Protein AF-A0A4Q3VFR0-F1 (afdb_monomer)

Radius of gyration: 23.17 Å; Cα contacts (8 Å, |Δi|>4): 545; chains: 1; bounding box: 60×42×65 Å

Nearest PDB structures (foldseek):
  6ske-assembly2_C  TM=8.180E-01  e=7.066E-06  Gallus gallus
  7bam-assembly1_B  TM=7.612E-01  e=5.143E-05  Homo sapiens
  8r50-assembly1_A  TM=7.673E-01  e=1.970E-04  Mus musculus
  8fjp-assembly1_A  TM=7.117E-01  e=2.347E-04  Aedes aegypti
  8h8b-assembly1_A  TM=7.267E-01  e=7.544E-04  Vibrio parahaemolyticus RIMD 2210633

Sequence (335 aa):
MPVTNFRTLNGRMRGQTTASIRTDYLTDALGSVTATATVTASATIENTYRHKPYGGQLSKTGTGTDPRFLWTGDTGSRTTGPSNAEQYNRARHYGNRSATWTSLDPLWPKESPYGYVRGNPGTGTDPSGLERCPDFVYQIQSDLIGQLFQYSNTKRDSKIIDDCIQKAARKGNVKCSPYTFSTGRCLVDHFPLVECIYDPRGVCDNNYGRTPAAPRSLVAAMSRIYTVQLCMETRDSQGRLFMCPSSNTNYFPQLHRRTSQTIWVTLLHEALHACAFHHGEDLAHPGHEPTADRTCNEIASCCIHRHISGKPLSGCSKHLPPFSTLRPVSRGRER

Foldseek 3Di:
DWDKAFDADLLFTQFIATPNWTKGFDADPLNFGQWIFTDDPVGHTAKGWDADLLGHTPDMDHDDDDDQAGGSRRNVWGADPDAQQGIDQAVFGGHSVVSWTPAFALCPPVDDRIHAQVPGSVPDHRSNSHDDDPVLVVVLLVVVLVLLVVQLQDQVSLVQLQVFLVQLCVVLQFDWDRRGNLLSVLCNVQSSQEDEHEDSVLPPDDPDDDDPDDDDDDPPQPPDDDDAPFDWDADDVVRHTYGYGHPPPPCPVVVVVDDSLVVQLVSQLRSSVNSVGWQGARNVDGPDRDRPLNGSSSSSSQSSCCRRVVDGDPSNPVRGDDPPPDDPPPPDDDD

Solvent-accessible surface area (backbone atoms only — not comparable to full-atom values): 19484 Å² total; per-residue (Å²): 132,79,66,71,49,76,41,65,58,86,84,25,52,40,31,40,32,44,80,87,45,42,35,38,50,40,59,51,98,77,24,23,41,35,30,36,27,38,71,55,101,76,56,46,75,39,31,38,43,41,66,39,66,58,52,38,79,68,47,74,45,70,84,56,84,82,65,60,44,33,60,40,13,22,59,65,18,26,59,66,77,50,85,58,34,36,29,38,14,84,74,34,36,32,7,39,84,76,52,25,42,68,54,77,37,83,60,45,86,83,46,63,44,36,61,44,58,88,78,39,47,84,84,43,71,51,50,51,47,55,83,59,70,59,69,67,58,55,50,52,48,53,54,49,44,56,41,35,60,72,52,33,67,41,66,68,38,18,48,55,34,26,56,44,31,60,53,22,26,60,76,66,45,29,51,58,79,84,51,39,50,67,41,32,44,40,43,54,70,36,57,68,39,55,39,73,48,87,64,88,80,61,72,82,71,83,78,71,83,84,67,103,79,83,86,92,84,89,93,76,77,89,83,74,88,80,97,68,58,65,54,65,56,81,54,54,103,82,54,38,36,39,43,32,82,54,80,71,78,86,47,65,77,48,60,79,71,46,61,71,71,60,58,54,36,57,53,41,27,56,49,29,47,79,44,75,37,55,51,41,36,17,66,90,44,79,92,37,70,38,58,88,93,54,16,33,21,52,46,39,21,43,30,47,47,26,69,58,69,72,45,82,50,89,86,40,57,87,55,50,77,78,82,87,82,66,82,76,83,72,78,80,74,89,127

Secondary structure (DSSP, 8-state):
-PPEEEEEETTEEEEEEETTEEEEEEE-TT--EEEEEE-STT-EEEEEEEE-TTS-EEEEEESSPPPS--TTGGGT-EE--STT--EEETTEEEETTTTEESS--TTTTSS-SSBSGGG-TTT---SSSS----HHHHHHHHHHHHHHHHHSSSHHHHHHHHHHHHHHHHHHTEE-----HHHHHHHHHHGGGEEE---TT---SS-----SS------SSTTSS-S--EEPPP--TT--EEEEEPS-TT-HHHHTTS-HHHHHHHHHHHHHHHTT----EESSSTTSPPPTTS-HHHHHHHHHHHHHHSS--TTGGGTSPPSTT----------

Mean predicted aligned error: 16.16 Å

pLDDT: mean 70.7, std 22.78, range [24.0, 98.12]

Structure (mmCIF, N/CA/C/O backbone):
data_AF-A0A4Q3VFR0-F1
#
_entry.id   AF-A0A4Q3VFR0-F1
#
loop_
_atom_site.group_PDB
_atom_site.id
_atom_site.type_symbol
_atom_site.label_atom_id
_atom_site.label_alt_id
_atom_site.label_comp_id
_atom_site.label_asym_id
_atom_site.label_entity_id
_atom_site.label_seq_id
_atom_site.pdbx_PDB_ins_code
_atom_site.Cartn_x
_atom_site.Cartn_y
_atom_site.Cartn_z
_atom_site.occupancy
_atom_site.B_iso_or_equiv
_atom_site.auth_seq_id
_atom_site.auth_comp_id
_atom_site.auth_asym_id
_atom_site.auth_atom_id
_atom_site.pdbx_PDB_model_num
ATOM 1 N N . MET A 1 1 ? -24.637 17.454 10.503 1.00 61.88 1 MET A N 1
ATOM 2 C CA . MET A 1 1 ? -23.655 16.506 11.076 1.00 61.88 1 MET A CA 1
ATOM 3 C C . MET A 1 1 ? -22.264 17.093 10.898 1.00 61.88 1 MET A C 1
ATOM 5 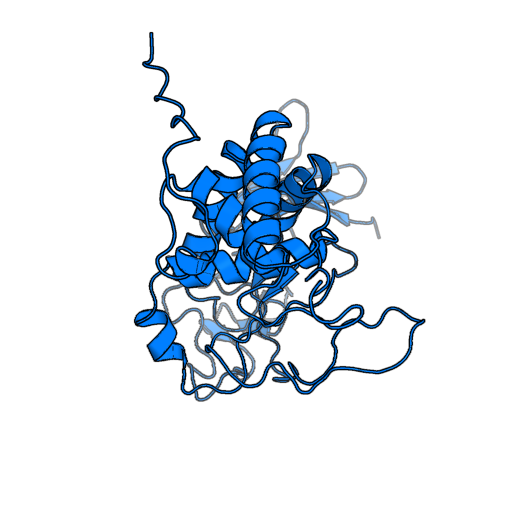O O . MET A 1 1 ? -22.019 17.629 9.822 1.00 61.88 1 MET A O 1
ATOM 9 N N . PRO A 1 2 ? -21.391 17.061 11.918 1.00 80.69 2 PRO A N 1
ATOM 10 C CA . PRO A 1 2 ? -20.018 17.534 11.772 1.00 80.69 2 PRO A CA 1
ATOM 11 C C . PRO A 1 2 ? -19.273 16.696 10.725 1.00 80.69 2 PRO A C 1
ATOM 13 O O . PRO A 1 2 ? -19.436 15.479 10.666 1.00 80.69 2 PRO A O 1
ATOM 16 N N . VAL A 1 3 ? -18.476 17.357 9.886 1.00 89.25 3 VAL A N 1
ATOM 17 C CA . VAL A 1 3 ? -17.626 16.688 8.894 1.00 89.25 3 VAL A CA 1
ATOM 18 C C . VAL A 1 3 ? -16.465 16.003 9.616 1.00 89.25 3 VAL A C 1
ATOM 20 O O . VAL A 1 3 ? -15.807 16.616 10.459 1.00 89.25 3 VAL A O 1
ATOM 23 N N . THR A 1 4 ? -16.206 14.742 9.266 1.00 91.38 4 THR A N 1
ATOM 24 C CA . THR A 1 4 ? -15.026 13.995 9.714 1.00 91.38 4 THR A CA 1
ATOM 25 C C . THR A 1 4 ? -14.015 13.929 8.578 1.00 91.38 4 THR A C 1
ATOM 27 O O . THR A 1 4 ? -14.286 13.333 7.538 1.00 91.38 4 THR A O 1
ATOM 30 N N . ASN A 1 5 ? -12.841 14.521 8.789 1.00 91.81 5 ASN A N 1
ATOM 31 C CA . ASN A 1 5 ? -11.718 14.441 7.859 1.00 91.81 5 ASN A CA 1
ATOM 32 C C . ASN A 1 5 ? -10.770 13.331 8.305 1.00 91.81 5 ASN A C 1
ATOM 34 O O . ASN A 1 5 ? -10.272 13.360 9.432 1.00 91.81 5 ASN A O 1
ATOM 38 N N . PHE A 1 6 ? -10.503 12.363 7.434 1.00 90.75 6 PHE A N 1
ATOM 39 C CA . PHE A 1 6 ? -9.544 11.297 7.714 1.00 90.75 6 PHE A CA 1
ATOM 40 C C . PHE A 1 6 ? -8.139 11.717 7.299 1.00 90.75 6 PHE A C 1
ATOM 42 O O . PHE A 1 6 ? -7.948 12.364 6.270 1.00 90.75 6 PHE A O 1
ATOM 49 N N . ARG A 1 7 ? -7.152 11.357 8.118 1.00 88.38 7 ARG A N 1
ATOM 50 C CA . ARG A 1 7 ? -5.741 11.652 7.870 1.00 88.38 7 ARG A CA 1
ATOM 51 C C . ARG A 1 7 ? -5.014 10.362 7.556 1.00 88.38 7 ARG A C 1
ATOM 53 O O . ARG A 1 7 ? -5.093 9.399 8.320 1.00 88.38 7 ARG A O 1
ATOM 60 N N . THR A 1 8 ? -4.278 10.373 6.457 1.00 79.69 8 THR A N 1
ATOM 61 C CA . THR A 1 8 ? -3.494 9.235 5.986 1.00 79.69 8 THR A CA 1
ATOM 62 C C . THR A 1 8 ? -2.031 9.621 5.834 1.00 79.69 8 THR A C 1
ATOM 64 O O . THR A 1 8 ? -1.721 10.758 5.482 1.00 79.69 8 THR A O 1
ATOM 67 N N . LEU A 1 9 ? -1.133 8.666 6.054 1.00 69.12 9 LEU A N 1
ATOM 68 C CA . LEU A 1 9 ? 0.287 8.773 5.733 1.00 69.12 9 LEU A CA 1
ATOM 69 C C . LEU A 1 9 ? 0.685 7.511 4.968 1.00 69.12 9 LEU A C 1
ATOM 71 O O . LEU A 1 9 ? 0.462 6.408 5.466 1.00 69.12 9 LEU A O 1
ATOM 75 N N . ASN A 1 10 ? 1.251 7.670 3.770 1.00 66.06 10 ASN A N 1
ATOM 76 C CA . ASN A 1 10 ? 1.628 6.564 2.877 1.00 66.06 10 ASN A CA 1
ATOM 77 C C . ASN A 1 10 ? 0.464 5.589 2.614 1.00 66.06 10 ASN A C 1
ATOM 79 O O . ASN A 1 10 ? 0.605 4.383 2.784 1.00 66.06 10 ASN A O 1
ATOM 83 N N . GLY A 1 11 ? -0.723 6.125 2.310 1.00 66.12 11 GLY A N 1
ATOM 84 C CA . GLY A 1 11 ? -1.927 5.324 2.045 1.00 66.12 11 GLY A CA 1
ATOM 85 C C . GLY A 1 11 ? -2.555 4.651 3.273 1.00 66.12 11 GLY A C 1
ATOM 86 O O . GLY A 1 11 ? -3.620 4.053 3.150 1.00 66.12 11 GLY A O 1
ATOM 87 N N . ARG A 1 12 ? -1.953 4.774 4.466 1.00 74.38 12 ARG A N 1
ATOM 88 C CA . ARG A 1 12 ? -2.472 4.175 5.704 1.00 74.38 12 ARG A CA 1
ATOM 89 C C . ARG A 1 12 ? -3.144 5.211 6.589 1.00 74.38 12 ARG A C 1
ATOM 91 O O . ARG A 1 12 ? -2.618 6.313 6.760 1.00 74.38 12 ARG A O 1
ATOM 98 N N . MET A 1 13 ? -4.285 4.872 7.180 1.00 82.19 13 MET A N 1
ATOM 99 C CA . MET A 1 13 ? -4.995 5.768 8.094 1.00 82.19 13 MET A CA 1
ATOM 100 C C . MET A 1 13 ? -4.178 5.986 9.368 1.00 82.19 13 MET A C 1
ATOM 102 O O . MET A 1 13 ? -3.577 5.068 9.927 1.00 82.19 13 MET A O 1
ATOM 106 N N . ARG A 1 14 ? -4.154 7.231 9.833 1.00 87.81 14 ARG A N 1
ATOM 107 C CA . ARG A 1 14 ? -3.448 7.653 11.051 1.00 87.81 14 ARG A CA 1
ATOM 108 C C . ARG A 1 14 ? -4.356 8.333 12.056 1.00 87.81 14 ARG A C 1
ATOM 110 O O . ARG A 1 14 ? -3.950 8.554 13.190 1.00 87.81 14 ARG A O 1
ATOM 117 N N . GLY A 1 15 ? -5.575 8.665 11.658 1.00 91.56 15 GLY A N 1
ATOM 118 C CA . GLY A 1 15 ? -6.540 9.271 12.549 1.00 91.56 15 GLY A CA 1
ATOM 119 C C . GLY A 1 15 ? -7.631 10.011 11.806 1.00 91.56 15 GLY A C 1
ATOM 120 O O . GLY A 1 15 ? -7.763 9.940 10.582 1.00 91.56 15 GLY A O 1
ATOM 121 N N . GLN A 1 16 ? -8.388 10.773 12.578 1.00 93.31 16 GLN A N 1
ATOM 122 C CA . GLN A 1 16 ? -9.464 11.616 12.093 1.00 93.31 16 GLN A CA 1
ATOM 123 C C . GLN A 1 16 ? -9.428 12.987 12.767 1.00 93.31 16 GLN A C 1
ATOM 125 O O . GLN A 1 16 ? -8.777 13.174 13.800 1.00 93.31 16 GLN A O 1
ATOM 130 N N . THR A 1 17 ? -10.129 13.936 12.164 1.00 93.06 17 THR A N 1
ATOM 131 C CA . THR A 1 17 ? -10.462 15.225 12.759 1.00 93.06 17 THR A CA 1
ATOM 132 C C . THR A 1 17 ? -11.961 15.444 12.604 1.00 93.06 17 THR A C 1
ATOM 134 O O . THR A 1 17 ? -12.453 15.526 11.477 1.00 93.06 17 THR A O 1
ATOM 137 N N . THR A 1 18 ? -12.679 15.549 13.720 1.00 91.44 18 THR A N 1
ATOM 138 C CA . THR A 1 18 ? -14.129 15.798 13.753 1.00 91.44 18 THR A CA 1
ATOM 139 C C . THR A 1 18 ? -14.383 17.027 14.610 1.00 91.44 18 THR A C 1
ATOM 141 O O . THR A 1 18 ? -13.946 17.062 15.754 1.00 91.44 18 THR A O 1
ATOM 144 N N . ALA A 1 19 ? -15.065 18.039 14.065 1.00 89.12 19 ALA A N 1
ATOM 145 C CA . ALA A 1 19 ? -15.351 19.293 14.779 1.00 89.12 19 ALA A CA 1
ATOM 146 C C . ALA A 1 19 ? -14.105 19.902 15.472 1.00 89.12 19 ALA A C 1
ATOM 148 O O . ALA A 1 19 ? -14.149 20.277 16.638 1.00 89.12 19 ALA A O 1
ATOM 149 N N . SER A 1 20 ? -12.977 19.946 14.752 1.00 86.38 20 SER A N 1
ATOM 150 C CA . SER A 1 20 ? -11.666 20.433 15.230 1.00 86.38 20 SER A CA 1
ATOM 151 C C . SER A 1 20 ? -10.981 19.593 16.318 1.00 86.38 20 SER A C 1
ATOM 153 O O . SER A 1 20 ? -9.852 19.902 16.693 1.00 86.38 20 SER A O 1
ATOM 155 N N . ILE A 1 21 ? -11.589 18.494 16.769 1.00 88.50 21 ILE A N 1
ATOM 156 C CA . ILE A 1 21 ? -10.944 17.524 17.658 1.00 88.50 21 ILE A CA 1
ATOM 157 C C . ILE A 1 21 ? -10.165 16.531 16.805 1.00 88.50 21 ILE A C 1
ATOM 159 O O . ILE A 1 21 ? -10.729 15.847 15.947 1.00 88.50 21 ILE A O 1
ATOM 163 N N . ARG A 1 22 ? -8.854 16.468 17.040 1.00 91.88 22 ARG A N 1
ATOM 164 C CA . ARG A 1 22 ? -7.941 15.543 16.374 1.00 91.88 22 ARG A CA 1
ATOM 165 C C . ARG A 1 22 ? -7.793 14.272 17.209 1.00 91.88 22 ARG A C 1
ATOM 167 O O . ARG A 1 22 ? -7.253 14.328 18.309 1.00 91.88 22 ARG A O 1
ATOM 174 N N . THR A 1 23 ? -8.161 13.137 16.627 1.00 93.25 23 THR A N 1
ATOM 175 C CA . THR A 1 23 ? -7.968 11.804 17.212 1.00 93.25 23 THR A CA 1
ATOM 176 C C . THR A 1 23 ? -6.972 11.026 16.360 1.00 93.25 23 THR A C 1
ATOM 178 O O . THR A 1 23 ? -7.208 10.827 15.167 1.00 93.25 23 THR A O 1
ATOM 181 N N . ASP A 1 24 ? -5.856 10.601 16.942 1.00 94.44 24 ASP A N 1
ATOM 182 C CA . ASP A 1 24 ? -4.866 9.728 16.313 1.00 94.44 24 ASP A CA 1
ATOM 183 C C . ASP A 1 24 ? -5.193 8.253 16.592 1.00 94.44 24 ASP A C 1
ATOM 185 O O . ASP A 1 24 ? -5.733 7.897 17.644 1.00 94.44 24 ASP A O 1
ATOM 189 N N . TYR A 1 25 ? -4.887 7.396 15.620 1.00 94.69 25 TYR A N 1
ATOM 190 C CA . TYR A 1 25 ? -5.048 5.949 15.710 1.00 94.69 25 TYR A CA 1
ATOM 191 C C . TYR A 1 25 ? -3.690 5.305 15.983 1.00 94.69 25 TYR A C 1
ATOM 193 O O . TYR A 1 25 ? -2.748 5.474 15.209 1.00 94.69 25 TYR A O 1
ATOM 201 N N . LEU A 1 26 ? -3.609 4.540 17.066 1.00 94.69 26 LEU A N 1
ATOM 202 C CA . LEU A 1 26 ? -2.480 3.670 17.377 1.00 94.69 26 LEU A CA 1
ATOM 203 C C . LEU A 1 26 ? -2.818 2.266 16.887 1.00 94.69 26 LEU A C 1
ATOM 205 O O . LEU A 1 26 ? -3.921 1.783 17.140 1.00 94.69 26 LEU A O 1
ATOM 209 N N . THR A 1 27 ? -1.902 1.635 16.155 1.00 92.88 27 THR A N 1
ATOM 210 C CA . THR A 1 27 ? -2.181 0.409 15.397 1.00 92.88 27 THR A CA 1
ATOM 211 C C . THR A 1 27 ? -1.186 -0.702 15.695 1.00 92.88 27 THR A C 1
ATOM 213 O O . THR A 1 27 ? -0.019 -0.435 15.979 1.00 92.88 27 THR A O 1
ATOM 216 N N . ASP A 1 28 ? -1.630 -1.953 15.586 1.00 88.56 28 ASP A N 1
ATOM 217 C CA . ASP A 1 28 ? -0.735 -3.112 15.549 1.00 88.56 28 ASP A CA 1
ATOM 218 C C . ASP A 1 28 ? -0.039 -3.283 14.180 1.00 88.56 28 ASP A C 1
ATOM 220 O O . ASP A 1 28 ? -0.232 -2.494 13.252 1.00 88.56 28 ASP A O 1
ATOM 224 N N . ALA A 1 29 ? 0.782 -4.331 14.051 1.00 82.88 29 ALA A N 1
ATOM 225 C CA . ALA A 1 29 ? 1.529 -4.640 12.828 1.00 82.88 29 ALA A CA 1
ATOM 226 C C . ALA A 1 29 ? 0.635 -4.979 11.618 1.00 82.88 29 ALA A C 1
ATOM 228 O O . ALA A 1 29 ? 1.067 -4.825 10.474 1.00 82.88 29 ALA A O 1
ATOM 229 N N . LEU A 1 30 ? -0.605 -5.421 11.853 1.00 81.12 30 LEU A N 1
ATOM 230 C CA . LEU A 1 30 ? -1.588 -5.699 10.804 1.00 81.12 30 LEU A CA 1
ATOM 231 C C . LEU A 1 30 ? -2.430 -4.466 10.456 1.00 81.12 30 LEU A C 1
ATOM 233 O O . LEU A 1 30 ? -3.219 -4.510 9.511 1.00 81.12 30 LEU A O 1
ATOM 237 N N . GLY A 1 31 ? -2.253 -3.360 11.182 1.00 86.56 31 GLY A N 1
ATOM 238 C CA . GLY A 1 31 ? -3.003 -2.133 10.964 1.00 86.56 31 GLY A CA 1
ATOM 239 C C . GLY A 1 31 ? -4.322 -2.053 11.725 1.00 86.56 31 GLY A C 1
ATOM 240 O O . GLY A 1 31 ? -5.147 -1.189 11.427 1.00 86.56 31 GLY A O 1
ATOM 241 N N . SER A 1 32 ? -4.567 -2.942 12.687 1.00 94.94 32 SER A N 1
ATOM 242 C CA . SER A 1 32 ? -5.753 -2.846 13.540 1.00 94.94 32 SER A CA 1
ATOM 243 C C . SER A 1 32 ? -5.559 -1.757 14.579 1.00 94.94 32 SER A C 1
ATOM 245 O O . SER A 1 32 ? -4.528 -1.721 15.247 1.00 94.94 32 SER A O 1
ATOM 247 N N . VAL A 1 33 ? -6.556 -0.892 14.757 1.00 96.94 33 VAL A N 1
ATOM 248 C CA . VAL A 1 33 ? -6.521 0.158 15.781 1.00 96.94 33 VAL A CA 1
ATOM 249 C C . VAL A 1 33 ? -6.571 -0.482 17.169 1.00 96.94 33 VAL A C 1
ATOM 251 O O . VAL A 1 33 ? -7.562 -1.118 17.526 1.00 96.94 33 VAL A O 1
ATOM 254 N N . THR A 1 34 ? -5.506 -0.319 17.950 1.00 97.56 34 THR A N 1
ATOM 255 C CA . THR A 1 34 ? -5.358 -0.810 19.329 1.00 97.56 34 THR A CA 1
ATOM 256 C C . THR A 1 34 ? -5.617 0.278 20.362 1.00 97.56 34 THR A C 1
ATOM 258 O O . THR A 1 34 ? -5.947 -0.040 21.502 1.00 97.56 34 THR A O 1
ATOM 261 N N . ALA A 1 35 ? -5.534 1.553 19.979 1.00 97.12 35 ALA A N 1
ATOM 262 C CA . ALA A 1 35 ? -5.970 2.666 20.812 1.00 97.12 35 ALA A CA 1
ATOM 263 C C . ALA A 1 35 ? -6.302 3.913 19.984 1.00 97.12 35 ALA A C 1
ATOM 265 O O . ALA A 1 35 ? -5.790 4.103 18.879 1.00 97.12 35 ALA A O 1
ATOM 266 N N . THR A 1 36 ? -7.149 4.776 20.540 1.00 96.50 36 THR A N 1
ATOM 267 C CA . THR A 1 36 ? -7.372 6.135 20.034 1.00 96.50 36 THR A CA 1
ATOM 268 C C . THR A 1 36 ? -6.863 7.144 21.046 1.00 96.50 36 THR A C 1
ATOM 270 O O . THR A 1 36 ? -7.088 6.984 22.245 1.00 96.50 36 THR A O 1
ATOM 273 N N . ALA A 1 37 ? -6.181 8.178 20.567 1.00 94.25 37 ALA A N 1
ATOM 274 C CA . ALA A 1 37 ? -5.635 9.234 21.408 1.00 94.25 37 ALA A CA 1
ATOM 275 C C . ALA A 1 37 ? -6.070 10.598 20.883 1.00 94.25 37 ALA A C 1
ATOM 277 O O . ALA A 1 37 ? -5.885 10.888 19.699 1.00 94.25 37 ALA A O 1
ATOM 278 N N . THR A 1 38 ? -6.612 11.450 21.747 1.00 90.50 38 THR A N 1
ATOM 279 C CA . THR A 1 38 ? -6.898 12.832 21.363 1.00 90.50 38 THR A CA 1
ATOM 280 C C . THR A 1 38 ? -5.650 13.681 21.523 1.00 90.50 38 THR A C 1
ATOM 282 O O . THR A 1 38 ? -4.973 13.668 22.553 1.00 90.50 38 THR A O 1
ATOM 285 N N . VAL A 1 39 ? -5.327 14.416 20.464 1.00 79.44 39 VAL A N 1
ATOM 286 C CA . VAL A 1 39 ? -4.098 15.202 20.364 1.00 79.44 39 VAL A CA 1
ATOM 287 C C . VAL A 1 39 ? -4.320 16.562 21.016 1.00 79.44 39 VAL A C 1
ATOM 289 O O . VAL A 1 39 ? -4.566 17.566 20.351 1.00 79.44 39 VAL A O 1
ATOM 292 N N . THR A 1 40 ? -4.259 16.570 22.345 1.00 74.50 40 THR A N 1
ATOM 293 C CA . THR A 1 40 ? -4.020 17.759 23.176 1.00 74.50 40 THR A CA 1
ATOM 294 C C . THR A 1 40 ? -2.538 17.827 23.557 1.00 74.50 40 THR A C 1
ATOM 296 O O . THR A 1 40 ? -1.759 16.948 23.188 1.00 74.50 40 THR A O 1
ATOM 299 N N . ALA A 1 41 ? -2.135 18.841 24.332 1.00 62.59 41 ALA A N 1
ATOM 300 C CA . ALA A 1 41 ? -0.766 18.974 24.847 1.00 62.59 41 ALA A CA 1
ATOM 301 C C . ALA A 1 41 ? -0.251 17.727 25.605 1.00 62.59 41 ALA A C 1
ATOM 303 O O . ALA A 1 41 ? 0.957 17.554 25.729 1.00 62.59 41 ALA A O 1
ATOM 304 N N . SER A 1 42 ? -1.149 16.849 26.068 1.00 70.06 42 SER A N 1
ATOM 305 C CA . SER A 1 42 ? -0.825 15.677 26.892 1.00 70.06 42 SER A CA 1
ATOM 306 C C . SER A 1 42 ? -1.076 14.326 26.205 1.00 70.06 42 SER A C 1
ATOM 308 O O . SER A 1 42 ? -0.882 13.303 26.852 1.00 70.06 42 SER A O 1
ATOM 310 N N . ALA A 1 43 ? -1.534 14.304 24.943 1.00 77.62 43 ALA A N 1
ATOM 311 C CA . ALA A 1 43 ? -1.876 13.091 24.179 1.00 77.62 43 ALA A CA 1
ATOM 312 C C . ALA A 1 43 ? -2.649 12.028 24.996 1.00 77.62 43 ALA A C 1
ATOM 314 O O . ALA A 1 43 ? -2.149 10.944 25.300 1.00 77.62 43 ALA A O 1
ATOM 315 N N . THR A 1 44 ? -3.887 12.344 25.375 1.00 89.38 44 THR A N 1
ATOM 316 C CA . THR A 1 44 ? -4.706 11.474 26.231 1.00 89.38 44 THR A CA 1
ATOM 317 C C . THR A 1 44 ? -5.267 10.282 25.451 1.00 89.38 44 THR A C 1
ATOM 319 O O . THR A 1 44 ? -5.935 10.467 24.433 1.00 89.38 44 THR A O 1
ATOM 322 N N . ILE A 1 45 ? -5.038 9.060 25.948 1.00 94.12 45 ILE A N 1
ATOM 323 C CA . ILE A 1 45 ? -5.675 7.840 25.429 1.00 94.12 45 ILE A CA 1
ATOM 324 C C . ILE A 1 45 ? -7.168 7.865 25.774 1.00 94.12 45 ILE A C 1
ATOM 326 O O . ILE A 1 45 ? -7.534 7.932 26.945 1.00 94.12 45 ILE A O 1
ATOM 330 N N . GLU A 1 46 ? -8.026 7.791 24.760 1.00 94.31 46 GLU A N 1
ATOM 331 C CA . GLU A 1 46 ? -9.485 7.788 24.920 1.00 94.31 46 GLU A CA 1
ATOM 332 C C . GLU A 1 46 ? -10.054 6.380 25.019 1.00 94.31 46 GLU A C 1
ATOM 334 O O . GLU A 1 46 ? -10.936 6.125 25.834 1.00 94.31 46 GLU A O 1
ATOM 339 N N . ASN A 1 47 ? -9.553 5.477 24.175 1.00 97.12 47 ASN A N 1
ATOM 340 C CA . ASN A 1 47 ? -9.980 4.089 24.121 1.00 97.12 47 ASN A CA 1
ATOM 341 C C . ASN A 1 47 ? -8.781 3.177 23.881 1.00 97.12 47 ASN A C 1
ATOM 343 O O . ASN A 1 47 ? -7.840 3.557 23.179 1.00 97.12 47 ASN A O 1
ATOM 347 N N . THR A 1 48 ? -8.863 1.945 24.378 1.00 98.06 48 THR A N 1
ATOM 348 C CA . THR A 1 48 ? -7.995 0.845 23.935 1.00 98.06 48 THR A CA 1
ATOM 349 C C . THR A 1 48 ? -8.837 -0.333 23.470 1.00 98.06 48 THR A C 1
ATOM 351 O O . THR A 1 48 ? -9.930 -0.560 23.989 1.00 98.06 48 THR A O 1
ATOM 354 N N . TYR A 1 49 ? -8.335 -1.084 22.496 1.00 98.12 49 TYR A N 1
ATOM 355 C CA . TYR A 1 49 ? -9.036 -2.189 21.856 1.00 98.12 49 TYR A CA 1
ATOM 356 C C . TYR A 1 49 ? -8.146 -3.423 21.807 1.00 98.12 49 TYR A C 1
ATOM 358 O O . TYR A 1 49 ? -6.944 -3.345 21.548 1.00 98.12 49 TYR A O 1
ATOM 366 N N . ARG A 1 50 ? -8.764 -4.588 21.990 1.00 97.88 50 ARG A N 1
ATOM 367 C CA . ARG A 1 50 ? -8.191 -5.878 21.606 1.00 97.88 50 ARG A CA 1
ATOM 368 C C . ARG A 1 50 ? -9.128 -6.549 20.625 1.00 97.88 50 ARG A C 1
ATOM 370 O O . ARG A 1 50 ? -10.333 -6.611 20.868 1.00 97.88 50 ARG A O 1
ATOM 377 N N . HIS A 1 51 ? -8.560 -7.089 19.557 1.00 96.69 51 HIS A N 1
ATOM 378 C CA . HIS A 1 51 ? -9.287 -7.800 18.510 1.00 96.69 51 HIS A CA 1
ATOM 379 C C . HIS A 1 51 ? -8.968 -9.292 18.591 1.00 96.69 51 HIS A C 1
ATOM 381 O O . HIS A 1 51 ? -7.843 -9.685 18.894 1.00 96.69 51 HIS A O 1
ATOM 387 N N . LYS A 1 52 ? -9.964 -10.133 18.329 1.00 96.06 52 LYS A N 1
ATOM 388 C CA . LYS A 1 52 ? -9.774 -11.555 18.033 1.00 96.06 52 LYS A CA 1
ATOM 389 C C . LYS A 1 52 ? -9.076 -11.688 16.673 1.00 96.06 52 LYS A C 1
ATOM 391 O O . LYS A 1 52 ? -9.204 -10.774 15.858 1.00 96.06 52 LYS A O 1
ATOM 396 N N . PRO A 1 53 ? -8.430 -12.833 16.375 1.00 94.25 53 PRO A N 1
ATOM 397 C CA . PRO A 1 53 ? -7.728 -13.021 15.106 1.00 94.25 53 PRO A CA 1
ATOM 398 C C . PRO A 1 53 ? -8.585 -12.684 13.881 1.00 94.25 53 PRO A C 1
ATOM 400 O O . PRO A 1 53 ? -8.119 -11.988 12.999 1.00 94.25 53 PRO A O 1
ATOM 403 N N . TYR A 1 54 ? -9.860 -13.080 13.875 1.00 96.12 54 TYR A N 1
ATOM 404 C CA . TYR A 1 54 ? -10.804 -12.840 12.776 1.00 96.12 54 TYR A CA 1
ATOM 405 C C . TYR A 1 54 ? -11.610 -11.532 12.892 1.00 96.12 54 TYR A C 1
ATOM 407 O O . TYR A 1 54 ? -12.660 -11.401 12.268 1.00 96.12 54 TYR A O 1
ATOM 415 N N . GLY A 1 55 ? -11.158 -10.569 13.698 1.00 95.06 55 GLY A N 1
ATOM 416 C CA . GLY A 1 55 ? -11.698 -9.204 13.711 1.00 95.06 55 GLY A CA 1
ATOM 417 C C . GLY A 1 55 ? -12.889 -8.929 14.614 1.00 95.06 55 GLY A C 1
ATOM 418 O O . GLY A 1 55 ? -13.402 -7.811 14.640 1.00 95.06 55 GLY A O 1
ATOM 419 N N . GLY A 1 56 ? -13.339 -9.919 15.383 1.00 95.25 56 GLY A N 1
ATOM 420 C CA . GLY A 1 56 ? -14.287 -9.678 16.470 1.00 95.25 56 GLY A CA 1
ATOM 421 C C . GLY A 1 56 ? -13.631 -8.881 17.599 1.00 95.25 56 GLY A C 1
ATOM 422 O O . GLY A 1 56 ? -12.508 -9.189 17.986 1.00 95.25 56 GLY A O 1
ATOM 423 N N . GLN A 1 57 ? -14.320 -7.898 18.179 1.00 94.50 57 GLN A N 1
ATOM 424 C CA . GLN A 1 57 ? -13.800 -7.186 19.349 1.00 94.50 57 GLN A CA 1
ATOM 425 C C . GLN A 1 57 ? -13.713 -8.142 20.550 1.00 94.50 57 GLN A C 1
ATOM 427 O O . GLN A 1 57 ? -14.706 -8.757 20.942 1.00 94.50 57 GLN A O 1
ATOM 432 N N . LEU A 1 58 ? -12.517 -8.286 21.121 1.00 96.88 58 LEU A N 1
ATOM 433 C CA . LEU A 1 58 ? -12.270 -9.065 22.335 1.00 96.88 58 LEU A CA 1
ATOM 434 C C . LEU A 1 58 ? -12.513 -8.218 23.585 1.00 96.88 58 LEU A C 1
ATOM 436 O O . LEU A 1 58 ? -13.158 -8.675 24.522 1.00 96.88 58 LEU A O 1
ATOM 440 N N . SER A 1 59 ? -12.006 -6.986 23.597 1.00 97.25 59 SER A N 1
ATOM 441 C CA . SER A 1 59 ? -12.227 -6.039 24.689 1.00 97.25 59 SER A CA 1
ATOM 442 C C . SER A 1 59 ? -12.079 -4.603 24.203 1.00 97.25 59 SER A C 1
ATOM 444 O O . SER A 1 59 ? -11.263 -4.333 23.322 1.00 97.25 59 SER A O 1
ATOM 446 N N . LYS A 1 60 ? -12.813 -3.688 24.834 1.00 96.81 60 LYS A N 1
ATOM 447 C CA . LYS A 1 60 ? -12.623 -2.241 24.733 1.00 96.81 60 LYS A CA 1
ATOM 448 C C . LYS A 1 60 ? -12.491 -1.670 26.144 1.00 96.81 60 LYS A C 1
ATOM 450 O O . LYS A 1 60 ? -13.222 -2.095 27.036 1.00 96.81 60 LYS A O 1
ATOM 455 N N . THR A 1 61 ? -11.594 -0.711 26.335 1.00 96.94 61 THR A N 1
ATOM 456 C CA . THR A 1 61 ? -11.602 0.187 27.499 1.00 96.94 61 THR A CA 1
ATOM 457 C C . THR A 1 61 ? -11.823 1.623 27.041 1.00 96.94 61 THR A C 1
ATOM 459 O O . THR A 1 61 ? -11.614 1.930 25.867 1.00 96.94 61 THR A O 1
ATOM 462 N N . GLY A 1 62 ? -12.218 2.495 27.971 1.00 95.12 62 GLY A N 1
ATOM 463 C CA . GLY A 1 62 ? -12.529 3.889 27.674 1.00 95.12 62 GLY A CA 1
ATOM 464 C C . GLY A 1 62 ? -13.986 4.112 27.270 1.00 95.12 62 GLY A C 1
ATOM 465 O O . GLY A 1 62 ? -14.737 3.173 26.998 1.00 95.12 62 GLY A O 1
ATOM 466 N N . THR A 1 63 ? -14.393 5.377 27.285 1.00 93.06 63 THR A N 1
ATOM 467 C CA . THR A 1 63 ? -15.761 5.827 26.973 1.00 93.06 63 THR A CA 1
ATOM 468 C C . THR A 1 63 ? -15.810 6.722 25.736 1.00 93.06 63 THR A C 1
ATOM 470 O O . THR A 1 63 ? -16.871 7.241 25.391 1.00 93.06 63 T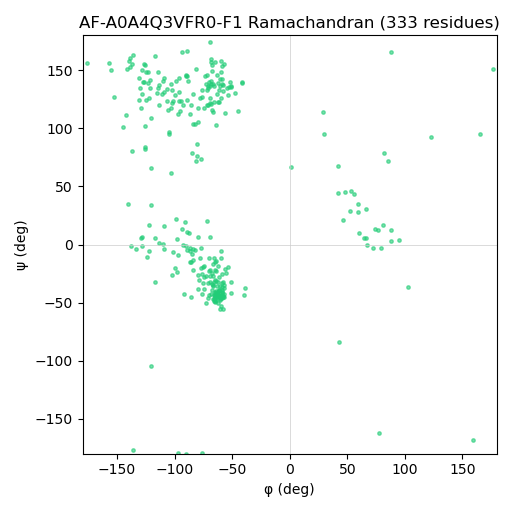HR A O 1
ATOM 473 N N . GLY A 1 64 ? -14.679 6.892 25.044 1.00 91.25 64 GLY A N 1
ATOM 474 C CA . GLY A 1 64 ? -14.610 7.657 23.807 1.00 91.25 64 GLY A CA 1
ATOM 475 C C . GLY A 1 64 ? -15.429 7.008 22.689 1.00 91.25 64 GLY A C 1
ATOM 476 O O . GLY A 1 64 ? -15.667 5.793 22.673 1.00 91.25 64 GLY A O 1
ATOM 477 N N . THR A 1 65 ? -15.823 7.820 21.710 1.00 91.44 65 THR A N 1
ATOM 478 C CA . THR A 1 65 ? -16.542 7.339 20.521 1.00 91.44 65 THR A CA 1
ATOM 479 C C . THR A 1 65 ? -15.648 6.426 19.684 1.00 91.44 65 THR A C 1
ATOM 481 O O . THR A 1 65 ? -14.479 6.737 19.456 1.00 91.44 65 THR A O 1
ATOM 484 N N . ASP A 1 66 ? -16.200 5.310 19.205 1.00 93.00 66 ASP A N 1
ATOM 485 C CA . ASP A 1 66 ? -15.452 4.380 18.361 1.00 93.00 66 ASP A CA 1
ATOM 486 C C . ASP A 1 66 ? -15.201 4.973 16.966 1.00 93.00 66 ASP A C 1
ATOM 488 O O . ASP A 1 66 ? -16.119 5.524 16.345 1.00 93.00 66 ASP A O 1
ATOM 492 N N . PRO A 1 67 ? -13.976 4.857 16.428 1.00 92.12 67 PRO A N 1
ATOM 493 C CA . PRO A 1 67 ? -13.715 5.221 15.048 1.00 92.12 67 PRO A CA 1
ATOM 494 C C . PRO A 1 67 ? -14.412 4.247 14.090 1.00 92.12 67 PRO A C 1
ATOM 496 O O . PRO A 1 67 ? -14.650 3.080 14.398 1.00 92.12 67 PRO A O 1
ATOM 499 N N . ARG A 1 68 ? -14.669 4.704 12.858 1.00 92.25 68 ARG A N 1
ATOM 500 C CA . ARG A 1 68 ? -15.211 3.839 11.789 1.00 92.25 68 ARG A CA 1
ATOM 501 C C . ARG A 1 68 ? -14.200 2.804 11.285 1.00 92.25 68 ARG A C 1
ATOM 503 O O . ARG A 1 68 ? -14.567 1.918 10.528 1.00 92.25 68 ARG A O 1
ATOM 510 N N . PHE A 1 69 ? -12.934 2.935 11.661 1.00 94.50 69 PHE A N 1
ATOM 511 C CA . PHE A 1 69 ? -11.833 2.082 11.234 1.00 94.50 69 PHE A CA 1
ATOM 512 C C . PHE A 1 69 ? -11.233 1.453 12.490 1.00 94.50 69 PHE A C 1
ATOM 514 O O . PHE A 1 69 ? -10.650 2.160 13.306 1.00 94.50 69 PHE A O 1
ATOM 521 N N . LEU A 1 70 ? -11.445 0.147 12.670 1.00 95.62 70 LEU A N 1
ATOM 522 C CA . LEU A 1 70 ? -11.035 -0.601 13.863 1.00 95.62 70 LEU A CA 1
ATOM 523 C C . LEU A 1 70 ? -10.076 -1.728 13.471 1.00 95.62 70 LEU A C 1
ATOM 525 O O . LEU A 1 70 ? -8.912 -1.460 13.173 1.00 95.62 70 LEU A O 1
ATOM 529 N N . TRP A 1 71 ? -10.543 -2.977 13.452 1.00 96.56 71 TRP A N 1
ATOM 530 C CA . TRP A 1 71 ? -9.744 -4.111 12.996 1.00 96.56 71 TRP A CA 1
ATOM 531 C C . TRP A 1 71 ? -9.277 -3.884 11.556 1.00 96.56 71 TRP A C 1
ATOM 533 O O . TRP A 1 71 ? -10.072 -3.423 10.740 1.00 96.56 71 TRP A O 1
ATOM 543 N N . THR A 1 72 ? -7.981 -4.097 11.295 1.00 94.06 72 THR A N 1
ATOM 544 C CA . THR A 1 72 ? -7.278 -3.769 10.034 1.00 94.06 72 THR A CA 1
ATOM 545 C C . THR A 1 72 ? -7.565 -2.361 9.477 1.00 94.06 72 THR A C 1
ATOM 547 O O . THR A 1 72 ? -7.363 -2.089 8.293 1.00 94.06 72 THR A O 1
ATOM 550 N N . GLY A 1 73 ? -8.028 -1.438 10.325 1.00 90.94 73 GLY A N 1
ATOM 551 C CA . GLY A 1 73 ? -8.626 -0.174 9.909 1.00 90.94 73 GLY A CA 1
ATOM 552 C C . GLY A 1 73 ? -7.658 0.801 9.254 1.00 90.94 73 GLY A C 1
ATOM 553 O O . GLY A 1 73 ? -8.071 1.626 8.437 1.00 90.94 73 GLY A O 1
ATOM 554 N N . ASP A 1 74 ? -6.362 0.682 9.544 1.00 85.12 74 ASP A N 1
ATOM 555 C CA . ASP A 1 74 ? -5.347 1.525 8.921 1.00 85.12 74 ASP A CA 1
ATOM 556 C C . ASP A 1 74 ? -5.191 1.273 7.416 1.00 85.12 74 ASP A C 1
ATOM 558 O O . ASP A 1 74 ? -4.690 2.133 6.699 1.00 85.12 74 ASP A O 1
ATOM 562 N N . THR A 1 75 ? -5.702 0.143 6.929 1.00 79.31 75 THR A N 1
ATOM 563 C CA . THR A 1 75 ? -5.698 -0.234 5.512 1.00 79.31 75 THR A CA 1
ATOM 564 C C . THR A 1 75 ? -6.906 0.314 4.737 1.00 79.31 75 THR A C 1
ATOM 566 O O . THR A 1 75 ? -7.006 0.151 3.519 1.00 79.31 75 THR A O 1
ATOM 569 N N . GLY A 1 76 ? -7.828 0.991 5.433 1.00 83.69 76 GLY A N 1
ATOM 570 C CA . GLY A 1 76 ? -9.080 1.501 4.872 1.00 83.69 76 GLY A CA 1
ATOM 571 C C . GLY A 1 76 ? -10.280 0.566 5.057 1.00 83.69 76 GLY A C 1
ATOM 572 O O . GLY A 1 76 ? -11.374 0.895 4.594 1.00 83.69 76 GLY A O 1
ATOM 573 N N . SER A 1 77 ? -10.112 -0.559 5.756 1.00 90.19 77 SER A N 1
ATOM 574 C CA . SER A 1 77 ? -11.214 -1.449 6.129 1.00 90.19 77 SER A CA 1
ATOM 575 C C . SER A 1 77 ? -12.072 -0.813 7.221 1.00 90.19 77 SER A C 1
ATOM 577 O O . SER A 1 77 ? -11.588 -0.484 8.307 1.00 90.19 77 SER A O 1
ATOM 579 N N . ARG A 1 78 ? -13.361 -0.613 6.943 1.00 93.12 78 ARG A N 1
ATOM 580 C CA . ARG A 1 78 ? -14.259 0.129 7.845 1.00 93.12 78 ARG A CA 1
ATOM 581 C C . ARG A 1 78 ? -15.342 -0.754 8.430 1.00 93.12 78 ARG A C 1
ATOM 583 O O . ARG A 1 78 ? -15.844 -1.651 7.761 1.00 93.12 78 ARG A O 1
ATOM 590 N N . THR A 1 79 ? -15.766 -0.438 9.642 1.00 94.12 79 THR A N 1
ATOM 591 C CA . THR A 1 79 ? -16.948 -1.038 10.245 1.00 94.12 79 THR A CA 1
ATOM 592 C C . THR A 1 79 ? -18.220 -0.527 9.572 1.00 94.12 79 THR A C 1
ATOM 594 O O . THR A 1 79 ? -18.310 0.616 9.100 1.00 94.12 79 THR A O 1
ATOM 597 N N . THR A 1 80 ? -19.215 -1.400 9.486 1.00 92.56 80 THR A N 1
ATOM 598 C CA . THR A 1 80 ? -20.482 -1.131 8.786 1.00 92.56 80 THR A CA 1
ATOM 599 C C . THR A 1 80 ? -21.682 -1.164 9.724 1.00 92.56 80 THR A C 1
ATOM 601 O O . THR A 1 80 ? -22.614 -0.397 9.501 1.00 92.56 80 THR A O 1
ATOM 604 N N . GLY A 1 81 ? -21.654 -1.997 10.774 1.00 86.06 81 GLY A N 1
ATOM 605 C CA . GLY A 1 81 ? -22.728 -2.145 11.766 1.00 86.06 81 GLY A CA 1
ATOM 606 C C . GLY A 1 81 ? -23.618 -3.396 11.620 1.00 86.06 81 GLY A C 1
ATOM 607 O O . GLY A 1 81 ? -23.987 -3.957 12.652 1.00 86.06 81 GLY A O 1
ATOM 608 N N . PRO A 1 82 ? -23.961 -3.878 10.406 1.00 90.31 82 PRO A N 1
ATOM 609 C CA . PRO A 1 82 ? -24.710 -5.118 10.226 1.00 90.31 82 PRO A CA 1
ATOM 610 C C . PRO A 1 82 ? -24.005 -6.362 10.774 1.00 90.31 82 PRO A C 1
ATOM 612 O O . PRO A 1 82 ? -22.794 -6.531 10.633 1.00 90.31 82 PRO A O 1
ATOM 615 N N . SER A 1 83 ? -24.800 -7.270 11.345 1.00 90.12 83 SER A N 1
ATOM 616 C CA . SER A 1 83 ? -24.328 -8.598 11.751 1.00 90.12 83 SER A CA 1
ATOM 617 C C . SER A 1 83 ? -23.988 -9.453 10.529 1.00 90.12 83 SER A C 1
ATOM 619 O O . SER A 1 83 ? -24.716 -9.427 9.539 1.00 90.12 83 SER A O 1
ATOM 621 N N . ASN A 1 84 ? -22.911 -10.233 10.626 1.00 90.69 84 ASN A N 1
ATOM 622 C CA . ASN A 1 84 ? -22.332 -11.062 9.562 1.00 90.69 84 ASN A CA 1
ATOM 623 C C . ASN A 1 84 ? -21.770 -10.287 8.365 1.00 90.69 84 ASN A C 1
ATOM 625 O O . ASN A 1 84 ? -21.365 -10.910 7.396 1.00 90.69 84 ASN A O 1
ATOM 629 N N . ALA A 1 85 ? -21.728 -8.959 8.414 1.00 95.50 85 ALA A N 1
ATOM 630 C CA . ALA A 1 85 ? -21.110 -8.118 7.395 1.00 95.50 85 ALA A CA 1
ATOM 631 C C . ALA A 1 85 ? -20.371 -6.951 8.058 1.00 95.50 85 ALA A C 1
ATOM 633 O O . ALA A 1 85 ? -20.387 -5.838 7.533 1.00 95.50 85 ALA A O 1
ATOM 634 N N . GLU A 1 86 ? -19.785 -7.199 9.236 1.00 95.38 86 GLU A N 1
ATOM 635 C CA . GLU A 1 86 ? -19.291 -6.187 10.173 1.00 95.38 86 GLU A CA 1
ATOM 636 C C . GLU A 1 86 ? -18.221 -5.266 9.579 1.00 95.38 86 GLU A C 1
ATOM 638 O O . GLU A 1 86 ? -18.064 -4.135 10.052 1.00 95.38 86 GLU A O 1
ATOM 643 N N . GLN A 1 87 ? -17.493 -5.734 8.563 1.00 95.50 87 GLN A N 1
ATOM 644 C CA . GLN A 1 87 ? -16.422 -4.991 7.915 1.00 95.50 87 GLN A CA 1
ATOM 645 C C . GLN A 1 87 ? -16.664 -4.854 6.409 1.00 95.50 87 GLN A C 1
ATOM 647 O O . GLN A 1 87 ? -17.080 -5.795 5.740 1.00 95.50 87 GLN A O 1
ATOM 652 N N . TYR A 1 88 ? -16.381 -3.670 5.875 1.00 93.44 88 TYR A N 1
ATOM 653 C CA . TYR A 1 88 ? -16.313 -3.398 4.446 1.00 93.44 88 TYR A CA 1
ATOM 654 C C . TYR A 1 88 ? -14.859 -3.225 4.016 1.00 93.44 88 TYR A C 1
ATOM 656 O O . TYR A 1 88 ? -14.169 -2.321 4.504 1.00 93.44 88 TYR A O 1
ATOM 664 N N . ASN A 1 89 ? -14.446 -4.043 3.049 1.00 88.94 89 ASN A N 1
ATOM 665 C CA . ASN A 1 89 ? -13.108 -4.088 2.474 1.00 88.94 89 ASN A CA 1
ATOM 666 C C . ASN A 1 89 ? -13.275 -3.922 0.968 1.00 88.94 89 ASN A C 1
ATOM 668 O O . ASN A 1 89 ? -13.359 -4.907 0.243 1.00 88.94 89 ASN A O 1
ATOM 672 N N . ARG A 1 90 ? -13.413 -2.664 0.530 1.00 84.12 90 ARG A N 1
ATOM 673 C CA . ARG A 1 90 ? -13.533 -2.218 -0.872 1.00 84.12 90 ARG A CA 1
ATOM 674 C C . ARG A 1 90 ? -14.462 -3.098 -1.733 1.00 84.12 90 ARG A C 1
ATOM 676 O O . ARG A 1 90 ? -15.624 -2.752 -1.898 1.00 84.12 90 ARG A O 1
ATOM 683 N N . ALA A 1 91 ? -13.981 -4.205 -2.291 1.00 81.88 91 ALA A N 1
ATOM 684 C CA . ALA A 1 91 ? -14.773 -5.083 -3.146 1.00 81.88 91 ALA A CA 1
ATOM 685 C C . ALA A 1 91 ? -15.824 -5.923 -2.400 1.00 81.88 91 ALA A C 1
ATOM 687 O O . ALA A 1 91 ? -16.828 -6.302 -3.003 1.00 81.88 91 ALA A O 1
ATOM 688 N N . ARG A 1 92 ? -15.618 -6.240 -1.113 1.00 90.50 92 ARG A N 1
ATOM 689 C CA . ARG A 1 92 ? -16.480 -7.177 -0.375 1.00 90.50 92 ARG A CA 1
ATOM 690 C C . ARG A 1 92 ? -16.779 -6.734 1.051 1.00 90.50 92 ARG A C 1
ATOM 692 O O . ARG A 1 92 ? -16.076 -5.920 1.646 1.00 90.50 92 ARG A O 1
ATOM 699 N N . HIS A 1 93 ? -17.840 -7.314 1.606 1.00 95.31 93 HIS A N 1
ATOM 700 C CA . HIS A 1 93 ? -18.099 -7.283 3.041 1.00 95.31 93 HIS A CA 1
ATOM 701 C C . HIS A 1 93 ? -17.638 -8.588 3.682 1.00 95.31 93 HIS A C 1
ATOM 703 O O . HIS A 1 93 ? -17.837 -9.671 3.120 1.00 95.31 93 HIS A O 1
ATOM 709 N N . TYR A 1 94 ? -17.056 -8.475 4.866 1.00 96.56 94 TYR A N 1
ATOM 710 C CA . TYR A 1 94 ? -16.543 -9.576 5.664 1.00 96.56 94 TYR A CA 1
ATOM 711 C C . TYR A 1 94 ? -17.343 -9.709 6.962 1.00 96.56 94 TYR A C 1
ATOM 713 O O . TYR A 1 94 ? -17.617 -8.716 7.644 1.00 96.56 94 TYR A O 1
ATOM 721 N N . GLY A 1 95 ? -17.707 -10.948 7.287 1.00 96.94 95 GLY A N 1
ATOM 722 C CA . GLY A 1 95 ? -18.380 -11.312 8.524 1.00 96.94 95 GLY A CA 1
ATOM 723 C C . GLY A 1 95 ? -17.378 -11.811 9.558 1.00 96.94 95 GLY A C 1
ATOM 724 O O . GLY A 1 95 ? -16.822 -12.900 9.414 1.00 96.94 95 GLY A O 1
ATOM 725 N N . ASN A 1 96 ? -17.166 -11.063 10.642 1.00 95.06 96 ASN A N 1
ATOM 726 C CA . ASN A 1 96 ? -16.199 -11.468 11.674 1.00 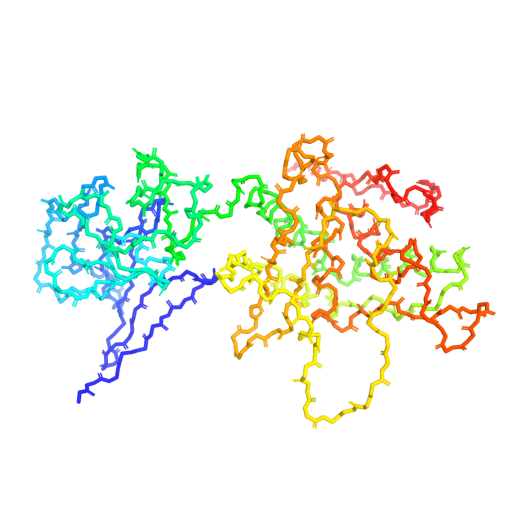95.06 96 ASN A CA 1
ATOM 727 C C . ASN A 1 96 ? -16.714 -12.611 12.567 1.00 95.06 96 ASN A C 1
ATOM 729 O O . ASN A 1 96 ? -15.921 -13.300 13.211 1.00 95.06 96 ASN A O 1
ATOM 733 N N . ARG A 1 97 ? -18.036 -12.824 12.594 1.00 92.44 97 ARG A N 1
ATOM 734 C CA . ARG A 1 97 ? -18.695 -13.915 13.327 1.00 92.44 97 ARG A CA 1
ATOM 735 C C . ARG A 1 97 ? -18.553 -15.250 12.614 1.00 92.44 97 ARG A C 1
ATOM 737 O O . ARG A 1 97 ? -18.302 -16.256 13.268 1.00 92.44 97 ARG A O 1
ATOM 744 N N . SER A 1 98 ? -18.722 -15.243 11.294 1.00 94.12 98 SER A N 1
ATOM 745 C CA . SER A 1 98 ? -18.566 -16.425 10.447 1.00 94.12 98 SER A CA 1
ATOM 746 C C . SER A 1 98 ? -17.118 -16.660 10.021 1.00 94.12 98 SER A C 1
ATOM 748 O O . SER A 1 98 ? -16.803 -17.760 9.584 1.00 94.12 98 SER A O 1
ATOM 750 N N . ALA A 1 99 ? -16.244 -15.658 10.172 1.00 95.56 99 ALA A N 1
ATOM 751 C CA . ALA A 1 99 ? -14.867 -15.665 9.683 1.00 95.56 99 ALA A CA 1
ATOM 752 C C . ALA A 1 99 ? -14.765 -15.839 8.154 1.00 95.56 99 ALA A C 1
ATOM 754 O O . ALA A 1 99 ? -13.832 -16.461 7.643 1.00 95.56 99 ALA A O 1
ATOM 755 N N . THR A 1 100 ? -15.728 -15.281 7.414 1.00 95.69 100 THR A N 1
ATOM 756 C CA . THR A 1 100 ? -15.848 -15.461 5.960 1.00 95.69 100 THR A CA 1
ATOM 757 C C . THR A 1 100 ? -16.238 -14.180 5.236 1.00 95.69 100 THR A C 1
ATOM 759 O O . THR A 1 100 ? -16.867 -13.278 5.795 1.00 95.69 100 THR A O 1
ATOM 762 N N . TRP A 1 101 ? -15.929 -14.130 3.942 1.00 96.12 101 TRP A N 1
ATOM 763 C CA . TRP A 1 101 ? -16.561 -13.187 3.026 1.00 96.12 101 TRP A CA 1
ATOM 764 C C . TRP A 1 101 ? -18.062 -13.459 2.912 1.00 96.12 101 TRP A C 1
ATOM 766 O O . TRP A 1 101 ? -18.514 -14.601 2.984 1.00 96.12 101 TRP A O 1
ATOM 776 N N . THR A 1 102 ? -18.835 -12.391 2.740 1.00 95.62 102 THR A N 1
ATOM 777 C CA . THR A 1 102 ? -20.307 -12.450 2.626 1.00 95.62 102 THR A CA 1
ATOM 778 C C . THR A 1 102 ? -20.797 -12.699 1.204 1.00 95.62 102 THR A C 1
ATOM 780 O O . THR A 1 102 ? -21.955 -13.050 0.996 1.00 95.62 102 THR A O 1
ATOM 783 N N . SER A 1 103 ? -19.916 -12.523 0.223 1.00 92.31 103 SER A N 1
ATOM 784 C CA . SER A 1 103 ? -20.170 -12.749 -1.193 1.00 92.31 103 SER A CA 1
ATOM 785 C C . SER A 1 103 ? -19.124 -13.700 -1.759 1.00 92.31 103 SER A C 1
ATOM 787 O O . SER A 1 103 ? -18.000 -13.756 -1.253 1.00 92.31 103 SER A O 1
ATOM 789 N N . LEU A 1 104 ? -19.497 -14.407 -2.828 1.00 87.62 104 LEU A N 1
ATOM 790 C CA . LEU A 1 104 ? -18.577 -15.253 -3.582 1.00 87.62 104 LEU A CA 1
ATOM 791 C C . LEU A 1 104 ? -17.358 -14.434 -4.022 1.00 87.62 104 LEU A C 1
ATOM 793 O O . LEU A 1 104 ? -17.513 -13.307 -4.499 1.00 87.62 104 LEU A O 1
ATOM 797 N N . ASP A 1 105 ? -16.167 -14.995 -3.842 1.00 82.69 105 ASP A N 1
ATOM 798 C CA . ASP A 1 105 ? -14.933 -14.414 -4.350 1.00 82.69 105 ASP A CA 1
ATOM 799 C C . ASP A 1 105 ? -14.976 -14.319 -5.881 1.00 82.69 105 ASP A C 1
ATOM 801 O O . ASP A 1 105 ? -15.139 -15.353 -6.533 1.00 82.69 105 ASP A O 1
ATOM 805 N N . PRO A 1 106 ? -14.807 -13.127 -6.484 1.00 73.75 106 PRO A N 1
ATOM 806 C CA . PRO A 1 106 ? -14.656 -13.002 -7.932 1.00 73.75 106 PRO A CA 1
ATOM 807 C C . PRO A 1 106 ? -13.502 -13.833 -8.514 1.00 73.75 106 PRO A C 1
ATOM 809 O O . PRO A 1 106 ? -13.507 -14.127 -9.707 1.00 73.75 106 PRO A O 1
ATOM 812 N N . LEU A 1 107 ? -12.519 -14.215 -7.692 1.00 64.81 107 LEU A N 1
ATOM 813 C CA . LEU A 1 107 ? -11.395 -15.068 -8.076 1.00 64.81 107 LEU A CA 1
ATOM 814 C C . LEU A 1 107 ? -11.698 -16.569 -8.000 1.00 64.81 107 LEU A C 1
ATOM 816 O O . LEU A 1 107 ? -10.898 -17.384 -8.471 1.00 64.81 107 LEU A O 1
ATOM 820 N N . TRP A 1 108 ? -12.846 -16.971 -7.456 1.00 66.94 108 TRP A N 1
ATOM 821 C CA . TRP A 1 108 ? -13.281 -18.363 -7.482 1.00 66.94 108 TRP A CA 1
ATOM 822 C C . TRP A 1 108 ? -13.403 -18.872 -8.938 1.00 66.94 108 TRP A C 1
ATOM 824 O O . TRP A 1 108 ? -13.897 -18.148 -9.804 1.00 66.94 108 TRP A O 1
ATOM 834 N N . PRO A 1 109 ? -12.964 -20.108 -9.256 1.00 76.69 109 PRO A N 1
ATOM 835 C CA . PRO A 1 109 ? -12.491 -21.162 -8.351 1.00 76.69 109 PRO A CA 1
ATOM 836 C C . PRO A 1 109 ? -10.974 -21.197 -8.114 1.00 76.69 109 PRO A C 1
ATOM 838 O O . PRO A 1 109 ? -10.466 -22.197 -7.612 1.00 76.69 109 PRO A O 1
ATOM 841 N N . LYS A 1 110 ? -10.223 -20.153 -8.488 1.00 56.59 110 LYS A N 1
ATOM 842 C CA . LYS A 1 110 ? -8.758 -20.121 -8.305 1.00 56.59 110 LYS A CA 1
ATOM 843 C C . LYS A 1 110 ? -8.354 -20.003 -6.834 1.00 56.59 110 LYS A C 1
ATOM 845 O O . LYS A 1 110 ? -7.253 -20.415 -6.481 1.00 56.59 110 LYS A O 1
ATOM 850 N N . GLU A 1 111 ? -9.248 -19.494 -5.994 1.00 69.75 111 GLU A N 1
ATOM 851 C CA . GLU A 1 111 ? -9.103 -19.464 -4.542 1.00 69.75 111 GLU A CA 1
ATOM 852 C C . GLU A 1 111 ? -10.400 -19.858 -3.816 1.00 69.75 111 GLU A C 1
ATOM 854 O O . GLU A 1 111 ? -11.400 -20.242 -4.434 1.00 69.75 111 GLU A O 1
ATOM 859 N N . SER A 1 112 ? -10.369 -19.786 -2.481 1.00 80.94 112 SER A N 1
ATOM 860 C CA . SER A 1 112 ? -11.520 -20.119 -1.645 1.00 80.94 112 SER A CA 1
ATOM 861 C C . SER A 1 112 ? -12.691 -19.167 -1.919 1.00 80.94 112 SER A C 1
ATOM 863 O O . SER A 1 112 ? -12.515 -17.957 -1.823 1.00 80.94 112 SER A O 1
ATOM 865 N N . PRO A 1 113 ? -13.912 -19.678 -2.167 1.00 85.25 113 PRO A N 1
ATOM 866 C CA . PRO A 1 113 ? -15.065 -18.840 -2.500 1.00 85.25 113 PRO A CA 1
ATOM 867 C C . PRO A 1 113 ? -15.442 -17.845 -1.396 1.00 85.25 113 PRO A C 1
ATOM 869 O O . PRO A 1 113 ? -16.016 -16.801 -1.688 1.00 85.25 113 PRO A O 1
ATOM 872 N N . TYR A 1 114 ? -15.142 -18.169 -0.135 1.00 94.62 114 TYR A N 1
ATOM 873 C CA . TYR A 1 114 ? -15.531 -17.362 1.026 1.00 94.62 114 TYR A CA 1
ATOM 874 C C . TYR A 1 114 ? -14.420 -17.222 2.075 1.00 94.62 114 TYR A C 1
ATOM 876 O O . TYR A 1 114 ? -14.622 -16.579 3.105 1.00 94.62 114 TYR A O 1
ATOM 884 N N . GLY A 1 115 ? -13.261 -17.843 1.853 1.00 91.81 115 GLY A N 1
ATOM 885 C CA . GLY A 1 115 ? -12.181 -17.886 2.833 1.00 91.81 115 GLY A CA 1
ATOM 886 C C . GLY A 1 115 ? -11.508 -16.529 3.010 1.00 91.81 115 GLY A C 1
ATOM 887 O O . GLY A 1 115 ? -11.195 -15.852 2.038 1.00 91.81 115 GLY A O 1
ATOM 888 N N . TYR A 1 116 ? -11.236 -16.153 4.257 1.00 90.88 116 TYR A N 1
ATOM 889 C CA . TYR A 1 116 ? -10.456 -14.959 4.568 1.00 90.88 116 TYR A CA 1
ATOM 890 C C . TYR A 1 116 ? -8.981 -15.331 4.768 1.00 90.88 116 TYR A C 1
ATOM 892 O O . TYR A 1 116 ? -8.669 -16.188 5.599 1.00 90.88 116 TYR A O 1
ATOM 900 N N . VAL A 1 117 ? -8.078 -14.701 4.000 1.00 83.75 117 VAL A N 1
ATOM 901 C CA . VAL A 1 117 ? -6.599 -14.797 4.109 1.00 83.75 117 VAL A CA 1
ATOM 902 C C . VAL A 1 117 ? -6.059 -16.214 4.351 1.00 83.75 117 VAL A C 1
ATOM 904 O O . VAL A 1 117 ? -5.206 -16.439 5.211 1.00 83.75 117 VAL A O 1
ATOM 907 N N . ARG A 1 118 ? -6.583 -17.200 3.611 1.00 83.38 118 ARG A N 1
ATOM 908 C CA . ARG A 1 118 ? -6.195 -18.624 3.715 1.00 83.38 118 ARG A CA 1
ATOM 909 C C . ARG A 1 118 ? -6.262 -19.191 5.141 1.00 83.38 118 ARG A C 1
ATOM 911 O O . ARG A 1 118 ? -5.502 -20.090 5.491 1.00 83.38 118 ARG A O 1
ATOM 918 N N . GLY A 1 119 ? -7.148 -18.653 5.977 1.00 87.12 119 GLY A N 1
ATOM 919 C CA . GLY A 1 119 ? -7.301 -19.069 7.370 1.00 87.12 119 GLY A CA 1
ATOM 920 C C . GLY A 1 119 ? -6.186 -18.594 8.311 1.00 87.12 119 GLY A C 1
ATOM 921 O O . GLY A 1 119 ? -6.102 -19.085 9.436 1.00 87.12 119 GLY A O 1
ATOM 922 N N . ASN A 1 120 ? -5.338 -17.647 7.887 1.00 86.69 120 ASN A N 1
ATOM 923 C CA . ASN A 1 120 ? -4.228 -17.124 8.687 1.00 86.69 120 ASN A CA 1
ATOM 924 C C . ASN A 1 120 ? -4.317 -15.598 8.928 1.00 86.69 120 ASN A C 1
ATOM 926 O O . ASN A 1 120 ? -3.466 -14.827 8.471 1.00 86.69 120 ASN A O 1
ATOM 930 N N . PRO A 1 121 ? -5.333 -15.124 9.672 1.00 89.12 121 PRO A N 1
ATOM 931 C CA . PRO A 1 121 ? -5.524 -13.699 9.935 1.00 89.12 121 PRO A CA 1
ATOM 932 C C . PRO A 1 121 ? -4.575 -13.138 11.006 1.00 89.12 121 PRO A C 1
ATOM 934 O O . PRO A 1 121 ? -4.600 -11.944 11.280 1.00 89.12 121 PRO A O 1
ATOM 937 N N . GLY A 1 122 ? -3.742 -13.982 11.628 1.00 81.81 122 GLY A N 1
ATOM 938 C CA . GLY A 1 122 ? -2.730 -13.547 12.595 1.00 81.81 122 GLY A CA 1
ATOM 939 C C . GLY A 1 122 ? -1.498 -12.917 11.944 1.00 81.81 122 GLY A C 1
ATOM 940 O O . GLY A 1 122 ? -0.776 -12.172 12.601 1.00 81.81 122 GLY A O 1
ATOM 941 N N . THR A 1 123 ? -1.260 -13.190 10.657 1.00 79.44 123 THR A N 1
ATOM 942 C CA . THR A 1 123 ? -0.116 -12.644 9.906 1.00 79.44 123 THR A CA 1
ATOM 943 C C . THR A 1 123 ? -0.518 -11.974 8.592 1.00 79.44 123 THR A C 1
ATOM 945 O O . THR A 1 123 ? 0.351 -11.487 7.870 1.00 79.44 123 THR A O 1
ATOM 948 N N . GLY A 1 124 ? -1.809 -11.967 8.251 1.00 73.44 124 GLY A N 1
ATOM 949 C CA . GLY A 1 124 ? -2.313 -11.488 6.968 1.00 73.44 124 GLY A CA 1
ATOM 950 C C . GLY A 1 124 ? -3.591 -10.670 7.098 1.00 73.44 124 GLY A C 1
ATOM 951 O O . GLY A 1 124 ? -4.385 -10.853 8.020 1.00 73.44 124 GLY A O 1
ATOM 952 N N . THR A 1 125 ? -3.792 -9.771 6.139 1.00 83.88 125 THR A N 1
ATOM 953 C CA . THR A 1 125 ? -5.009 -8.970 5.979 1.00 83.88 125 THR A CA 1
ATOM 954 C C . THR A 1 125 ? -5.394 -8.923 4.503 1.00 83.88 125 THR A C 1
ATOM 956 O O . THR A 1 125 ? -4.536 -9.092 3.635 1.00 83.88 125 THR A O 1
ATOM 959 N N . ASP A 1 126 ? -6.675 -8.690 4.213 1.00 84.25 126 ASP A N 1
ATOM 960 C CA . ASP A 1 126 ? -7.167 -8.463 2.847 1.00 84.25 126 ASP A CA 1
ATOM 961 C C . ASP A 1 126 ? -7.958 -7.140 2.777 1.00 84.25 126 ASP A C 1
ATOM 963 O O . ASP A 1 126 ? -9.184 -7.129 2.929 1.00 84.25 126 ASP A O 1
ATOM 967 N N . PRO A 1 127 ? -7.265 -5.996 2.613 1.00 80.56 127 PRO A N 1
ATOM 968 C CA . PRO A 1 127 ? -7.897 -4.675 2.534 1.00 80.56 127 PRO A CA 1
ATOM 969 C C . PRO A 1 127 ? -8.718 -4.442 1.261 1.00 80.56 127 PRO A C 1
ATOM 971 O O . PRO A 1 127 ? -9.638 -3.619 1.253 1.00 80.56 127 PRO A O 1
ATOM 974 N N . SER A 1 128 ? -8.370 -5.127 0.169 1.00 75.56 128 SER A N 1
ATOM 975 C CA . SER A 1 128 ? -9.076 -5.050 -1.114 1.00 75.56 128 SER A CA 1
ATOM 976 C C . SER A 1 128 ? -10.386 -5.822 -1.098 1.00 75.56 128 SER A C 1
ATOM 978 O O . SER A 1 128 ? -11.285 -5.496 -1.874 1.00 75.56 128 SER A O 1
ATOM 980 N N . GLY A 1 129 ? -10.481 -6.830 -0.234 1.00 81.88 129 GLY A N 1
ATOM 981 C CA . GLY A 1 129 ? -11.513 -7.843 -0.312 1.00 81.88 129 GLY A CA 1
ATOM 982 C C . GLY A 1 129 ? -11.373 -8.696 -1.562 1.00 81.88 129 GLY A C 1
ATOM 983 O O . GLY A 1 129 ? -12.383 -9.125 -2.091 1.00 81.88 129 GLY A O 1
ATOM 984 N N . LEU A 1 130 ? -10.161 -8.904 -2.059 1.00 72.88 130 LEU A N 1
ATOM 985 C CA . LEU A 1 130 ? -9.773 -9.732 -3.210 1.00 72.88 130 LEU A CA 1
ATOM 986 C C . LEU A 1 130 ? -8.335 -10.128 -2.879 1.00 72.88 130 LEU A C 1
ATOM 988 O O . LEU A 1 130 ? -7.581 -9.214 -2.532 1.00 72.88 130 LEU A O 1
ATOM 992 N N . GLU A 1 131 ? -7.986 -11.420 -2.901 1.00 59.97 131 GLU A N 1
ATOM 993 C CA . GLU A 1 131 ? -6.770 -11.934 -2.253 1.00 59.97 131 GLU A CA 1
ATOM 994 C C . GLU A 1 131 ? -5.539 -11.034 -2.436 1.00 59.97 131 GLU A C 1
ATOM 996 O O . GLU A 1 131 ? -5.281 -10.471 -3.504 1.00 59.97 131 GLU A O 1
ATOM 1001 N N . ARG A 1 132 ? -4.768 -10.926 -1.350 1.00 51.91 132 ARG A N 1
ATOM 1002 C CA . ARG A 1 132 ? -3.552 -10.121 -1.218 1.00 51.91 132 ARG A CA 1
ATOM 1003 C C . ARG A 1 132 ? -2.664 -10.218 -2.468 1.00 51.91 132 ARG A C 1
ATOM 1005 O O . ARG A 1 132 ? -2.405 -11.310 -2.975 1.00 51.91 132 ARG A O 1
ATOM 1012 N N . CYS A 1 133 ? -2.087 -9.088 -2.891 1.00 49.50 133 CYS A N 1
ATOM 1013 C CA . CYS A 1 133 ? -0.950 -9.124 -3.812 1.00 49.50 133 CYS A CA 1
ATOM 1014 C C . CYS A 1 133 ? 0.114 -10.088 -3.254 1.00 49.50 133 CYS A C 1
ATOM 1016 O O . CYS A 1 133 ? 0.370 -10.028 -2.048 1.00 49.50 133 CYS A O 1
ATOM 1018 N N . PRO A 1 134 ? 0.721 -10.982 -4.057 1.00 48.44 134 PRO A N 1
ATOM 1019 C CA . PRO A 1 134 ? 1.640 -11.980 -3.523 1.00 48.44 134 PRO A CA 1
ATOM 1020 C C . PRO A 1 134 ? 2.707 -11.341 -2.629 1.00 48.44 134 PRO A C 1
ATOM 1022 O O . PRO A 1 134 ? 3.272 -10.313 -2.998 1.00 48.44 134 PRO A O 1
ATOM 1025 N N . ASP A 1 135 ? 3.007 -11.942 -1.475 1.00 49.53 135 ASP A N 1
ATOM 1026 C CA . ASP A 1 135 ? 3.913 -11.365 -0.464 1.00 49.53 135 ASP A CA 1
ATOM 1027 C C . ASP A 1 135 ? 5.264 -10.910 -1.041 1.00 49.53 135 ASP A C 1
ATOM 1029 O O . ASP A 1 135 ? 5.828 -9.909 -0.600 1.00 49.53 135 ASP A O 1
ATOM 1033 N N . PHE A 1 136 ? 5.756 -11.594 -2.079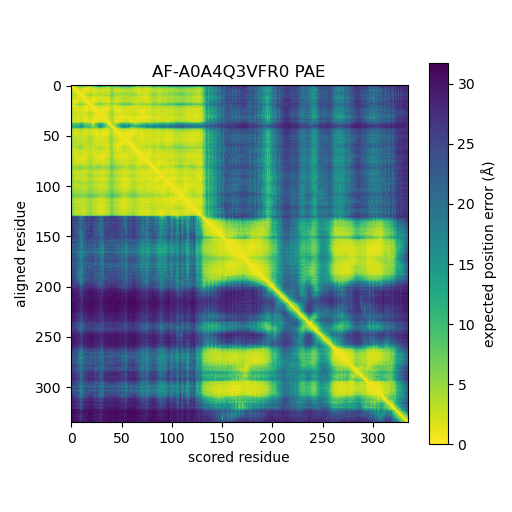 1.00 51.62 136 PHE A N 1
ATOM 1034 C CA . PHE A 1 136 ? 6.988 -11.220 -2.770 1.00 51.62 136 PHE A CA 1
ATOM 1035 C C . PHE A 1 136 ? 6.898 -9.863 -3.493 1.00 51.62 136 PHE A C 1
ATOM 1037 O O . PHE A 1 136 ? 7.911 -9.179 -3.604 1.00 51.62 136 PHE A O 1
ATOM 1044 N N . VAL A 1 137 ? 5.720 -9.444 -3.973 1.00 53.84 137 VAL A N 1
ATOM 1045 C CA . VAL A 1 137 ? 5.517 -8.133 -4.618 1.00 53.84 137 VAL A CA 1
ATOM 1046 C C . VAL A 1 137 ? 5.632 -7.023 -3.580 1.00 53.84 137 VAL A C 1
ATOM 1048 O O . VAL A 1 137 ? 6.338 -6.049 -3.817 1.00 53.84 137 VAL A O 1
ATOM 1051 N N . TYR A 1 138 ? 5.036 -7.206 -2.397 1.00 56.91 138 TYR A N 1
ATOM 1052 C CA . TYR A 1 138 ? 5.194 -6.268 -1.282 1.00 56.91 138 TYR A CA 1
ATOM 1053 C C . TYR A 1 138 ? 6.637 -6.192 -0.780 1.00 56.91 138 TYR A C 1
ATOM 1055 O O . TYR A 1 138 ? 7.116 -5.102 -0.479 1.00 56.91 138 TYR A O 1
ATOM 1063 N N . GLN A 1 139 ? 7.341 -7.325 -0.705 1.00 57.97 139 GLN A N 1
ATOM 1064 C CA . GLN A 1 139 ? 8.761 -7.346 -0.342 1.00 57.97 139 GLN A CA 1
ATOM 1065 C C . GLN A 1 139 ? 9.602 -6.570 -1.360 1.00 57.97 139 GLN A C 1
ATOM 1067 O O . GLN A 1 139 ? 10.330 -5.660 -0.979 1.00 57.97 139 GLN A O 1
ATOM 1072 N N . ILE A 1 140 ? 9.434 -6.856 -2.656 1.00 60.81 140 ILE A N 1
ATOM 1073 C CA . ILE A 1 140 ? 10.129 -6.142 -3.737 1.00 60.81 140 ILE A CA 1
ATOM 1074 C C . ILE A 1 140 ? 9.810 -4.646 -3.702 1.00 60.81 140 ILE A C 1
ATOM 1076 O O . ILE A 1 140 ? 10.715 -3.824 -3.825 1.00 60.81 140 ILE A O 1
ATOM 1080 N N . GLN A 1 141 ? 8.542 -4.284 -3.506 1.00 65.50 141 GLN A N 1
ATOM 1081 C CA . GLN A 1 141 ? 8.122 -2.893 -3.427 1.00 65.50 141 GLN A CA 1
ATOM 1082 C C . GLN A 1 141 ? 8.753 -2.190 -2.219 1.00 65.50 141 GLN A C 1
ATOM 1084 O O . GLN A 1 141 ? 9.314 -1.111 -2.374 1.00 65.50 141 GLN A O 1
ATOM 1089 N N . SER A 1 142 ? 8.699 -2.797 -1.032 1.00 64.81 142 SER A N 1
ATOM 1090 C CA . SER A 1 142 ? 9.287 -2.240 0.191 1.00 64.81 142 SER A CA 1
ATOM 1091 C C . SER A 1 142 ? 10.800 -2.053 0.061 1.00 64.81 142 SER A C 1
ATOM 1093 O O . SER A 1 142 ? 11.325 -0.996 0.420 1.00 64.81 142 SER A O 1
ATOM 1095 N N . ASP A 1 143 ? 11.495 -3.047 -0.495 1.00 70.25 143 ASP A N 1
ATOM 1096 C CA . ASP A 1 143 ? 12.935 -2.984 -0.741 1.00 70.25 143 ASP A CA 1
ATOM 1097 C C . ASP A 1 143 ? 13.277 -1.859 -1.724 1.00 70.25 143 ASP A C 1
ATOM 1099 O O . ASP A 1 143 ? 14.203 -1.084 -1.473 1.00 70.25 143 ASP A O 1
ATOM 1103 N N . LEU A 1 144 ? 12.512 -1.733 -2.815 1.00 71.69 144 LEU A N 1
ATOM 1104 C CA . LEU A 1 144 ? 12.700 -0.706 -3.842 1.00 71.69 144 LEU A CA 1
ATOM 1105 C C . LEU A 1 144 ? 12.393 0.694 -3.321 1.00 71.69 144 LEU A C 1
ATOM 1107 O O . LEU A 1 144 ? 13.143 1.621 -3.614 1.00 71.69 144 LEU A O 1
ATOM 1111 N N . ILE A 1 145 ? 11.363 0.852 -2.492 1.00 72.56 145 ILE A N 1
ATOM 1112 C CA . ILE A 1 145 ? 11.060 2.117 -1.820 1.00 72.56 145 ILE A CA 1
ATOM 1113 C C . ILE A 1 145 ? 12.263 2.568 -0.985 1.00 72.56 145 ILE A C 1
ATOM 1115 O O . ILE A 1 145 ? 12.768 3.673 -1.190 1.00 72.56 145 ILE A O 1
ATOM 1119 N N . GLY A 1 146 ? 12.756 1.719 -0.075 1.00 75.06 146 GLY A N 1
ATOM 1120 C CA . GLY A 1 146 ? 13.885 2.074 0.795 1.00 75.06 146 GLY A CA 1
ATOM 1121 C C . GLY A 1 146 ? 15.138 2.439 -0.004 1.00 75.06 146 GLY A C 1
ATOM 1122 O O . GLY A 1 146 ? 15.815 3.430 0.274 1.00 75.06 146 GLY A O 1
ATOM 1123 N N . GLN A 1 147 ? 15.388 1.679 -1.063 1.00 80.06 147 GLN A N 1
ATOM 1124 C CA . GLN A 1 147 ? 16.479 1.893 -1.996 1.00 80.06 147 GLN A CA 1
ATOM 1125 C C . GLN A 1 147 ? 16.360 3.202 -2.801 1.00 80.06 147 GLN A C 1
ATOM 1127 O O . GLN A 1 147 ? 17.336 3.947 -2.904 1.00 80.06 147 GLN A O 1
ATOM 1132 N N . LEU A 1 148 ? 15.179 3.528 -3.332 1.00 81.00 148 LEU A N 1
ATOM 1133 C CA . LEU A 1 148 ? 14.921 4.787 -4.042 1.00 81.00 148 LEU A CA 1
ATOM 1134 C C . LEU A 1 148 ? 15.102 5.996 -3.122 1.00 81.00 148 LEU A C 1
ATOM 1136 O O . LEU A 1 148 ? 15.749 6.970 -3.517 1.00 81.00 148 LEU A O 1
ATOM 1140 N N . PHE A 1 149 ? 14.593 5.917 -1.888 1.00 79.88 149 PHE A N 1
ATOM 1141 C CA . PHE A 1 149 ? 14.774 6.965 -0.880 1.00 79.88 149 PHE A CA 1
ATOM 1142 C C . PHE A 1 149 ? 16.252 7.233 -0.583 1.00 79.88 149 PHE A C 1
ATOM 1144 O O . PHE A 1 149 ? 16.643 8.390 -0.415 1.00 79.88 149 PHE A O 1
ATOM 1151 N N . GLN A 1 150 ? 17.067 6.179 -0.536 1.00 78.38 150 GLN A N 1
ATOM 1152 C CA . GLN A 1 150 ? 18.485 6.283 -0.211 1.00 78.38 150 GLN A CA 1
ATOM 1153 C C . GLN A 1 150 ? 19.346 6.751 -1.394 1.00 78.38 150 GLN A C 1
ATOM 1155 O O . GLN A 1 150 ? 20.291 7.510 -1.186 1.00 78.38 150 GLN A O 1
ATOM 1160 N N . TYR A 1 151 ? 19.038 6.307 -2.616 1.00 72.38 151 TYR A N 1
ATOM 1161 C CA . TYR A 1 151 ? 19.963 6.395 -3.753 1.00 72.38 151 TYR A CA 1
ATOM 1162 C C . TYR A 1 151 ? 19.440 7.170 -4.968 1.00 72.38 151 TYR A C 1
ATOM 1164 O O . TYR A 1 151 ? 20.202 7.369 -5.905 1.00 72.38 151 TYR A O 1
ATOM 1172 N N . SER A 1 152 ? 18.180 7.616 -4.999 1.00 74.31 152 SER A N 1
ATOM 1173 C CA . SER A 1 152 ? 17.627 8.420 -6.110 1.00 74.31 152 SER A CA 1
ATOM 1174 C C . SER A 1 152 ? 17.068 9.778 -5.658 1.00 74.31 152 SER A C 1
ATOM 1176 O O . SER A 1 152 ? 16.328 10.430 -6.396 1.00 74.31 152 SER A O 1
ATOM 1178 N N . ASN A 1 153 ? 17.427 10.238 -4.458 1.00 78.44 153 ASN A N 1
ATOM 1179 C CA . ASN A 1 153 ? 16.835 11.429 -3.841 1.00 78.44 153 ASN A CA 1
ATOM 1180 C C . ASN A 1 153 ? 17.793 12.637 -3.778 1.00 78.44 153 ASN A C 1
ATOM 1182 O O . ASN A 1 153 ? 17.546 13.597 -3.049 1.00 78.44 153 ASN A O 1
ATOM 1186 N N . THR A 1 154 ? 18.894 12.630 -4.541 1.00 87.25 154 THR A N 1
ATOM 1187 C CA . THR A 1 154 ? 19.808 13.782 -4.639 1.00 87.25 154 THR A CA 1
ATOM 1188 C C . THR A 1 154 ? 20.049 14.218 -6.085 1.00 87.25 154 THR A C 1
ATOM 1190 O O . THR A 1 154 ? 19.954 13.433 -7.032 1.00 87.25 154 THR A O 1
ATOM 1193 N N . LYS A 1 155 ? 20.423 15.494 -6.274 1.00 90.88 155 LYS A N 1
ATOM 1194 C CA . LYS A 1 155 ? 20.848 16.020 -7.587 1.00 90.88 155 LYS A CA 1
ATOM 1195 C C . LYS A 1 155 ? 22.053 15.257 -8.148 1.00 90.88 155 LYS A C 1
ATOM 1197 O O . LYS A 1 155 ? 22.168 15.098 -9.359 1.00 90.88 155 LYS A O 1
ATOM 1202 N N . ARG A 1 156 ? 22.945 14.788 -7.267 1.00 92.19 156 ARG A N 1
ATOM 1203 C CA . ARG A 1 156 ? 24.120 13.993 -7.639 1.00 92.19 156 ARG A CA 1
ATOM 1204 C C . ARG A 1 156 ? 23.705 12.639 -8.203 1.00 92.19 156 ARG A C 1
ATOM 1206 O O . ARG A 1 156 ? 24.187 12.273 -9.268 1.00 92.19 156 ARG A O 1
ATOM 1213 N N . ASP A 1 157 ? 22.809 11.936 -7.519 1.00 90.31 157 ASP A N 1
ATOM 1214 C CA . ASP A 1 157 ? 22.310 10.637 -7.977 1.00 90.31 157 ASP A CA 1
ATOM 1215 C C . ASP A 1 157 ? 21.577 10.759 -9.307 1.00 90.31 157 ASP A C 1
ATOM 1217 O O . ASP A 1 157 ? 21.835 9.995 -10.232 1.00 90.31 157 ASP A O 1
ATOM 1221 N N . SER A 1 158 ? 20.736 11.789 -9.438 1.00 91.12 158 SER A N 1
ATOM 1222 C CA . SER A 1 158 ? 20.007 12.056 -10.682 1.00 91.12 158 SER A CA 1
ATOM 1223 C C . SER A 1 158 ? 20.962 12.264 -11.856 1.00 91.12 158 SER A C 1
ATOM 1225 O O . SER A 1 158 ? 20.738 11.717 -12.928 1.00 91.12 158 SER A O 1
ATOM 1227 N N . LYS A 1 159 ? 22.077 12.975 -11.638 1.00 93.25 159 LYS A N 1
ATOM 1228 C CA . LYS A 1 159 ? 23.120 13.147 -12.655 1.00 93.25 159 LYS A CA 1
ATOM 1229 C C . LYS A 1 159 ? 23.811 11.828 -13.019 1.00 93.25 159 LYS A C 1
ATOM 1231 O O . LYS A 1 159 ? 24.048 11.583 -14.193 1.00 93.25 159 LYS A O 1
ATOM 1236 N N . ILE A 1 160 ? 24.122 10.976 -12.040 1.00 91.75 160 ILE A N 1
ATOM 1237 C CA . ILE A 1 160 ? 24.745 9.664 -12.295 1.00 91.75 160 ILE A CA 1
ATOM 1238 C C . ILE A 1 160 ? 23.809 8.771 -13.123 1.00 91.75 160 ILE A C 1
ATOM 1240 O O . ILE A 1 160 ? 24.255 8.106 -14.062 1.00 91.75 160 ILE A O 1
ATOM 1244 N N . ILE A 1 161 ? 22.520 8.770 -12.780 1.00 92.38 161 ILE A N 1
ATOM 1245 C CA . ILE A 1 161 ? 21.484 8.019 -13.492 1.00 92.38 161 ILE A CA 1
ATOM 1246 C C . ILE A 1 161 ? 21.315 8.568 -14.916 1.00 92.38 161 ILE A C 1
ATOM 1248 O O . ILE A 1 161 ? 21.349 7.783 -15.862 1.00 92.38 161 ILE A O 1
ATOM 1252 N N . ASP A 1 162 ? 21.222 9.889 -15.094 1.00 94.19 162 ASP A N 1
ATOM 1253 C CA . ASP A 1 162 ? 21.129 10.515 -16.420 1.00 94.19 162 ASP A CA 1
ATOM 1254 C C . ASP A 1 162 ? 22.362 10.224 -17.281 1.00 94.19 162 ASP A C 1
ATOM 1256 O O . ASP A 1 162 ? 22.231 9.777 -18.417 1.00 94.19 162 ASP A O 1
ATOM 1260 N N . ASP A 1 163 ? 23.573 10.348 -16.731 1.00 93.94 163 ASP A N 1
ATOM 1261 C CA . ASP A 1 163 ? 24.811 10.025 -17.448 1.00 93.94 163 ASP A CA 1
ATOM 1262 C C . ASP A 1 163 ? 24.812 8.569 -17.947 1.00 93.94 163 ASP A C 1
ATOM 1264 O O . ASP A 1 163 ? 25.301 8.280 -19.046 1.00 93.94 163 ASP A O 1
ATOM 1268 N N . CYS A 1 164 ? 24.266 7.642 -17.154 1.00 92.50 164 CYS A N 1
ATOM 1269 C CA . CYS A 1 164 ? 24.066 6.254 -17.560 1.00 92.50 164 CYS A CA 1
ATOM 1270 C C . CYS A 1 164 ? 23.054 6.146 -18.710 1.00 92.50 164 CYS A C 1
ATOM 1272 O O . CYS A 1 164 ? 23.368 5.521 -19.729 1.0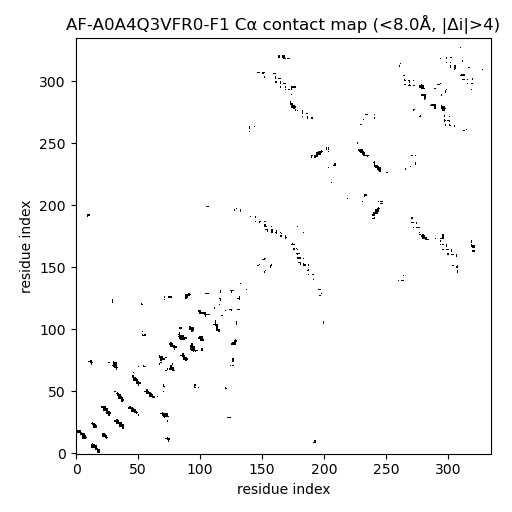0 92.50 164 CYS A O 1
ATOM 1274 N N . ILE A 1 165 ? 21.892 6.794 -18.579 1.00 91.62 165 ILE A N 1
ATOM 1275 C CA . ILE A 1 165 ? 20.814 6.784 -19.576 1.00 91.62 165 ILE A CA 1
ATOM 1276 C C . ILE A 1 165 ? 21.317 7.342 -20.901 1.00 91.62 165 ILE A C 1
ATOM 1278 O O . ILE A 1 165 ? 21.251 6.655 -21.914 1.00 91.62 165 ILE A O 1
ATOM 1282 N N . GLN A 1 166 ? 21.909 8.537 -20.904 1.00 93.31 166 GLN A N 1
ATOM 1283 C CA . GLN A 1 166 ? 22.381 9.197 -22.121 1.00 93.31 166 GLN A CA 1
ATOM 1284 C C . GLN A 1 166 ? 23.508 8.412 -22.809 1.00 93.31 166 GLN A C 1
ATOM 1286 O O . GLN A 1 166 ? 23.657 8.454 -24.032 1.00 93.31 166 GLN A O 1
ATOM 1291 N N . LYS A 1 167 ? 24.350 7.691 -22.056 1.00 90.81 167 LYS A N 1
ATOM 1292 C CA . LYS A 1 167 ? 25.367 6.796 -22.641 1.00 90.81 167 LYS A CA 1
ATOM 1293 C C . LYS A 1 167 ? 24.735 5.559 -23.281 1.00 90.81 167 LYS A C 1
ATOM 1295 O O . LYS A 1 167 ? 25.111 5.208 -24.398 1.00 90.81 167 LYS A O 1
ATOM 1300 N N . ALA A 1 168 ? 23.792 4.916 -22.596 1.00 87.19 168 ALA A N 1
ATOM 1301 C CA . ALA A 1 168 ? 23.091 3.738 -23.101 1.00 87.19 168 ALA A CA 1
ATOM 1302 C C . ALA A 1 168 ? 22.211 4.074 -24.319 1.00 87.19 168 ALA A C 1
ATOM 1304 O O . ALA A 1 168 ? 22.278 3.381 -25.331 1.00 87.19 168 ALA A O 1
ATOM 1305 N N . ALA A 1 169 ? 21.479 5.187 -24.262 1.00 87.50 169 ALA A N 1
ATOM 1306 C CA . ALA A 1 169 ? 20.626 5.694 -25.331 1.00 87.50 169 ALA A CA 1
ATOM 1307 C C . ALA A 1 169 ? 21.423 5.972 -26.617 1.00 87.50 169 ALA A C 1
ATOM 1309 O O . ALA A 1 169 ? 21.065 5.483 -27.686 1.00 87.50 169 ALA A O 1
ATOM 1310 N N . ARG A 1 170 ? 22.590 6.631 -26.503 1.00 88.38 170 ARG A N 1
ATOM 1311 C CA . ARG A 1 170 ? 23.513 6.835 -27.637 1.00 88.38 170 ARG A CA 1
ATOM 1312 C C . ARG A 1 170 ? 23.984 5.525 -28.264 1.00 88.38 170 ARG A C 1
ATOM 1314 O O . ARG A 1 170 ? 24.010 5.416 -29.483 1.00 88.38 170 ARG A O 1
ATOM 1321 N N . LYS A 1 171 ? 24.329 4.522 -27.450 1.00 84.75 171 LYS A N 1
ATOM 1322 C CA . LYS A 1 171 ? 24.729 3.194 -27.946 1.00 84.75 171 LYS A CA 1
ATOM 1323 C C . LYS A 1 171 ? 23.566 2.461 -28.628 1.00 84.75 171 LYS A C 1
ATOM 1325 O O . LYS A 1 171 ? 23.792 1.723 -29.580 1.00 84.75 171 LYS A O 1
ATOM 1330 N N . GLY A 1 172 ? 22.345 2.651 -28.131 1.00 80.81 172 GLY A N 1
ATOM 1331 C CA . GLY A 1 172 ? 21.120 2.051 -28.663 1.00 80.81 172 GLY A CA 1
ATOM 1332 C C . GLY A 1 172 ? 20.506 2.782 -29.859 1.00 80.81 172 GLY A C 1
ATOM 1333 O O . GLY A 1 172 ? 19.530 2.276 -30.406 1.00 80.81 172 GLY A O 1
ATOM 1334 N N . ASN A 1 173 ? 21.066 3.930 -30.259 1.00 85.38 173 ASN A N 1
ATOM 1335 C CA . ASN A 1 173 ? 20.499 4.853 -31.246 1.00 85.38 173 ASN A CA 1
ATOM 1336 C C . ASN A 1 173 ? 19.073 5.322 -30.894 1.00 85.38 173 ASN A C 1
ATOM 1338 O O . ASN A 1 173 ? 18.186 5.369 -31.741 1.00 85.38 173 ASN A O 1
ATOM 1342 N N . VAL A 1 174 ? 18.858 5.657 -29.622 1.00 84.69 174 VAL A N 1
ATOM 1343 C CA . VAL A 1 174 ? 17.573 6.131 -29.094 1.00 84.69 174 VAL A CA 1
ATOM 1344 C C . VAL A 1 174 ? 17.750 7.513 -28.481 1.00 84.69 174 VAL A C 1
ATOM 1346 O O . VAL A 1 174 ? 18.760 7.796 -27.832 1.00 84.69 174 VAL A O 1
ATOM 1349 N N . LYS A 1 175 ? 16.764 8.388 -28.676 1.00 89.31 175 LYS A N 1
ATOM 1350 C CA . LYS A 1 175 ? 16.718 9.713 -28.058 1.00 89.31 175 LYS A CA 1
ATOM 1351 C C . LYS A 1 175 ? 15.889 9.665 -26.781 1.00 89.31 175 LYS A C 1
ATOM 1353 O O . LYS A 1 175 ? 14.677 9.470 -26.834 1.00 89.31 175 LYS A O 1
ATOM 1358 N N . CYS A 1 176 ? 16.548 9.903 -25.649 1.00 90.00 176 CYS A N 1
ATOM 1359 C CA . CYS A 1 176 ? 15.908 9.944 -24.338 1.00 90.00 176 CYS A CA 1
ATOM 1360 C C . CYS A 1 176 ? 15.863 11.349 -23.756 1.00 90.00 176 CYS A C 1
ATOM 1362 O O . CYS A 1 176 ? 16.838 12.099 -23.833 1.00 90.00 176 CYS A O 1
ATOM 1364 N N . SER A 1 177 ? 14.741 11.677 -23.115 1.00 90.12 177 SER A N 1
ATOM 1365 C CA . SER A 1 177 ? 14.637 12.869 -22.278 1.00 90.12 177 SER A CA 1
ATOM 1366 C C . SER A 1 177 ? 15.654 12.812 -21.130 1.00 90.12 177 SER A C 1
ATOM 1368 O O . SER A 1 177 ? 15.968 11.719 -20.650 1.00 90.12 177 SER A O 1
ATOM 1370 N N . PRO A 1 178 ? 16.172 13.962 -20.664 1.00 92.50 178 PRO A N 1
ATOM 1371 C CA . PRO A 1 178 ? 17.051 13.997 -19.502 1.00 92.50 178 PRO A CA 1
ATOM 1372 C C . PRO A 1 178 ? 16.354 13.470 -18.245 1.00 92.50 178 PRO A C 1
ATOM 1374 O O . PRO A 1 178 ? 15.221 13.858 -17.948 1.00 92.50 178 PRO A O 1
ATOM 1377 N N . TYR A 1 179 ? 17.049 12.643 -17.469 1.00 92.62 179 TYR A N 1
ATOM 1378 C CA . TYR A 1 179 ? 16.601 12.240 -16.141 1.00 92.62 179 TYR A CA 1
ATOM 1379 C C . TYR A 1 179 ? 16.972 13.318 -15.119 1.00 92.62 179 TYR A C 1
ATOM 1381 O O . TYR A 1 179 ? 18.124 13.492 -14.717 1.00 92.62 179 TYR A O 1
ATOM 1389 N N . THR A 1 180 ? 15.979 14.096 -14.706 1.00 91.44 180 THR A N 1
ATOM 1390 C CA . THR A 1 180 ? 16.181 15.251 -13.827 1.00 91.44 180 THR A CA 1
ATOM 1391 C C . THR A 1 180 ? 15.997 14.898 -12.352 1.00 91.44 180 THR A C 1
ATOM 1393 O O . THR A 1 180 ? 15.374 13.902 -11.990 1.00 91.44 180 THR A O 1
ATOM 1396 N N . PHE A 1 181 ? 16.441 15.801 -11.473 1.00 90.06 181 PHE A N 1
ATOM 1397 C CA . PHE A 1 181 ? 16.121 15.720 -10.045 1.00 90.06 181 PHE A CA 1
ATOM 1398 C C . PHE A 1 181 ? 14.610 15.696 -9.770 1.00 90.06 181 PHE A C 1
ATOM 1400 O O . PHE A 1 181 ? 14.172 15.001 -8.861 1.00 90.06 181 PHE A O 1
ATOM 1407 N N . SER A 1 182 ? 13.801 16.406 -10.566 1.00 86.44 182 SER A N 1
ATOM 1408 C CA . SER A 1 182 ? 12.339 16.352 -10.439 1.00 86.44 182 SER A CA 1
ATOM 1409 C C . SER A 1 182 ? 11.770 14.983 -10.817 1.00 86.44 182 SER A C 1
ATOM 1411 O O . SER A 1 182 ? 10.840 14.525 -10.161 1.00 86.44 182 SER A O 1
ATOM 1413 N N . THR A 1 183 ? 12.358 14.305 -11.807 1.00 84.88 183 THR A N 1
ATOM 1414 C CA . THR A 1 183 ? 11.974 12.935 -12.188 1.00 84.88 183 THR A CA 1
ATOM 1415 C C . THR A 1 183 ? 12.281 11.962 -11.051 1.00 84.88 183 THR A C 1
ATOM 1417 O O . THR A 1 183 ? 11.402 11.220 -10.617 1.00 84.88 183 THR A O 1
ATOM 1420 N N . GLY A 1 184 ? 13.494 12.030 -10.490 1.00 85.44 184 GLY A N 1
ATOM 1421 C CA . GLY A 1 184 ? 13.870 11.212 -9.334 1.00 85.44 184 GLY A CA 1
ATOM 1422 C C . GLY A 1 184 ? 13.014 11.491 -8.100 1.00 85.44 184 GLY A C 1
ATOM 1423 O O . GLY A 1 184 ? 12.593 10.559 -7.418 1.00 85.44 184 GLY A O 1
ATOM 1424 N N . ARG A 1 185 ? 12.677 12.761 -7.850 1.00 82.38 185 ARG A N 1
ATOM 1425 C CA . ARG A 1 185 ? 11.786 13.140 -6.751 1.00 82.38 185 ARG A CA 1
ATOM 1426 C C . ARG A 1 185 ? 10.368 12.604 -6.949 1.00 82.38 185 ARG A C 1
ATOM 1428 O O . ARG A 1 185 ? 9.805 12.055 -6.010 1.00 82.38 185 ARG A O 1
ATOM 1435 N N . CYS A 1 186 ? 9.833 12.701 -8.165 1.00 80.38 186 CYS A N 1
ATOM 1436 C CA . CYS A 1 186 ? 8.540 12.119 -8.512 1.00 80.38 186 CYS A CA 1
ATOM 1437 C C . CYS A 1 186 ? 8.512 10.611 -8.240 1.00 80.38 186 CYS A C 1
ATOM 1439 O O . CYS A 1 186 ? 7.574 10.133 -7.607 1.00 80.38 186 CYS A O 1
ATOM 1441 N N . LEU A 1 187 ? 9.554 9.872 -8.637 1.00 79.19 187 LEU A N 1
ATOM 1442 C CA . LEU A 1 187 ? 9.639 8.440 -8.351 1.00 79.19 187 LEU A CA 1
ATOM 1443 C C . LEU A 1 187 ? 9.636 8.173 -6.844 1.00 79.19 187 LEU A C 1
ATOM 1445 O O . LEU A 1 187 ? 8.859 7.353 -6.376 1.00 79.19 187 LEU A O 1
ATOM 1449 N N . VAL A 1 188 ? 10.442 8.892 -6.064 1.00 79.25 188 VAL A N 1
ATOM 1450 C CA . VAL A 1 188 ? 10.485 8.724 -4.601 1.00 79.25 188 VAL A CA 1
ATOM 1451 C C . VAL A 1 188 ? 9.135 9.031 -3.941 1.00 79.25 188 VAL A C 1
ATOM 1453 O O . VAL A 1 188 ? 8.729 8.318 -3.026 1.00 79.25 188 VAL A O 1
ATOM 1456 N N . ASP A 1 189 ? 8.428 10.061 -4.406 1.00 70.19 189 ASP A N 1
ATOM 1457 C CA . ASP A 1 189 ? 7.158 10.491 -3.816 1.00 70.19 189 ASP A CA 1
ATOM 1458 C C . ASP A 1 189 ? 5.971 9.597 -4.246 1.00 70.19 189 ASP A C 1
ATOM 1460 O O . ASP A 1 189 ? 5.040 9.400 -3.464 1.00 70.19 189 ASP A O 1
ATOM 1464 N N . HIS A 1 190 ? 5.998 9.019 -5.455 1.00 66.88 190 HIS A N 1
ATOM 1465 C CA . HIS A 1 190 ? 4.879 8.237 -6.009 1.00 66.88 190 HIS A CA 1
ATOM 1466 C C . HIS A 1 190 ? 5.057 6.722 -5.952 1.00 66.88 190 HIS A C 1
ATOM 1468 O O . HIS A 1 190 ? 4.062 6.003 -5.885 1.00 66.88 190 HIS A O 1
ATOM 1474 N N . PHE A 1 191 ? 6.284 6.206 -5.940 1.00 68.38 191 PHE A N 1
ATOM 1475 C CA . PHE A 1 191 ? 6.521 4.764 -5.869 1.00 68.38 191 PHE A CA 1
ATOM 1476 C C . PHE A 1 191 ? 5.948 4.104 -4.590 1.00 68.38 191 PHE A C 1
ATOM 1478 O O . PHE A 1 191 ? 5.395 3.004 -4.676 1.00 68.38 191 PHE A O 1
ATOM 1485 N N . PRO A 1 192 ? 5.954 4.764 -3.410 1.00 62.31 192 PRO A N 1
ATOM 1486 C CA . PRO A 1 192 ? 5.252 4.269 -2.221 1.00 62.31 192 PRO A CA 1
ATOM 1487 C C . PRO A 1 192 ? 3.725 4.197 -2.354 1.00 62.31 192 PRO A C 1
ATOM 1489 O O . PRO A 1 192 ? 3.077 3.581 -1.512 1.00 62.31 192 PRO A O 1
ATOM 1492 N N . LEU A 1 193 ? 3.153 4.835 -3.379 1.00 55.34 193 LEU A N 1
ATOM 1493 C CA . LEU A 1 193 ? 1.717 4.854 -3.672 1.00 55.34 193 LEU A CA 1
ATOM 1494 C C . LEU A 1 193 ? 1.319 3.823 -4.737 1.00 55.34 193 LEU A C 1
ATOM 1496 O O . LEU A 1 193 ? 0.164 3.806 -5.168 1.00 55.34 193 LEU A O 1
ATOM 1500 N N . VAL A 1 194 ? 2.263 2.990 -5.190 1.00 57.09 194 VAL A N 1
ATOM 1501 C CA . VAL A 1 194 ? 1.957 1.844 -6.047 1.00 57.09 194 VAL A CA 1
ATOM 1502 C C . VAL A 1 194 ? 1.137 0.853 -5.225 1.00 57.09 194 VAL A C 1
ATOM 1504 O O . VAL A 1 194 ? 1.609 0.293 -4.240 1.00 57.09 194 VAL A O 1
ATOM 1507 N N . GLU A 1 195 ? -0.116 0.655 -5.602 1.00 50.94 195 GLU A N 1
ATOM 1508 C CA . GLU A 1 195 ? -0.984 -0.362 -5.028 1.00 50.94 195 GLU A CA 1
ATOM 1509 C C . GLU A 1 195 ? -1.186 -1.456 -6.076 1.00 50.94 195 GLU A C 1
ATOM 1511 O O . GLU A 1 195 ? -1.555 -1.202 -7.224 1.00 50.94 195 GLU A O 1
ATOM 1516 N N . CYS A 1 196 ? -1.004 -2.711 -5.680 1.00 50.81 196 CYS A N 1
ATOM 1517 C CA . CYS A 1 196 ? -1.617 -3.779 -6.447 1.00 50.81 196 CYS A CA 1
ATOM 1518 C C . CYS A 1 196 ? -3.121 -3.730 -6.220 1.00 50.81 196 CYS A C 1
ATOM 1520 O O . CYS A 1 196 ? -3.578 -3.911 -5.088 1.00 50.81 196 CYS A O 1
ATOM 1522 N N . ILE A 1 197 ? -3.889 -3.544 -7.285 1.00 44.22 197 ILE A N 1
ATOM 1523 C CA . ILE A 1 197 ? -5.333 -3.728 -7.233 1.00 44.22 197 ILE A CA 1
ATOM 1524 C C . ILE A 1 197 ? -5.698 -4.773 -8.271 1.00 44.22 197 ILE A C 1
ATOM 1526 O O . ILE A 1 197 ? -5.353 -4.657 -9.443 1.00 44.22 197 ILE A O 1
ATOM 1530 N N . TYR A 1 198 ? -6.397 -5.807 -7.818 1.00 43.00 198 TYR A N 1
ATOM 1531 C CA . TYR A 1 198 ? -7.038 -6.756 -8.707 1.00 43.00 198 TYR A CA 1
ATOM 1532 C C . TYR A 1 198 ? -8.349 -6.141 -9.223 1.00 43.00 198 TYR A C 1
ATOM 1534 O O . TYR A 1 198 ? -9.230 -5.837 -8.418 1.00 43.00 198 TYR A O 1
ATOM 1542 N N . ASP A 1 199 ? -8.481 -5.929 -10.540 1.00 40.91 199 ASP A N 1
ATOM 1543 C CA . ASP A 1 199 ? -9.767 -5.568 -11.155 1.00 40.91 199 ASP A CA 1
ATOM 1544 C C . ASP A 1 199 ? -10.558 -6.850 -11.485 1.00 40.91 199 ASP A C 1
ATOM 1546 O O . ASP A 1 199 ? -10.163 -7.603 -12.385 1.00 40.91 199 ASP A O 1
ATOM 1550 N N . PRO A 1 200 ? -11.692 -7.108 -10.805 1.00 35.84 200 PRO A N 1
ATOM 1551 C CA . PRO A 1 200 ? -12.510 -8.299 -11.024 1.00 35.84 200 PRO A CA 1
ATOM 1552 C C . PRO A 1 200 ? -13.161 -8.363 -12.413 1.00 35.84 200 PRO A C 1
ATOM 1554 O O . PRO A 1 200 ? -13.677 -9.414 -12.788 1.00 35.84 200 PRO A O 1
ATOM 1557 N N . ARG A 1 201 ? -13.150 -7.282 -13.204 1.00 38.75 201 ARG A N 1
ATOM 1558 C CA . ARG A 1 201 ? -13.672 -7.309 -14.579 1.00 38.75 201 ARG A CA 1
ATOM 1559 C C . ARG A 1 201 ? -12.707 -7.952 -15.573 1.00 38.75 201 ARG A C 1
ATOM 1561 O O . ARG A 1 201 ? -13.108 -8.202 -16.705 1.00 38.75 201 ARG A O 1
ATOM 1568 N N . GLY A 1 202 ? -11.447 -8.192 -15.196 1.00 37.47 202 GLY A N 1
ATOM 1569 C CA . GLY A 1 202 ? -10.421 -8.671 -16.128 1.00 37.47 202 GLY A CA 1
ATOM 1570 C C . GLY A 1 202 ? -10.163 -7.715 -17.301 1.00 37.47 202 GLY A C 1
ATOM 1571 O O . GLY A 1 202 ? -9.450 -8.077 -18.235 1.00 37.47 202 GLY A O 1
ATOM 1572 N N . VAL A 1 203 ? -10.716 -6.496 -17.257 1.00 38.12 203 VAL A N 1
ATOM 1573 C CA . VAL A 1 203 ? -10.566 -5.469 -18.288 1.00 38.12 203 VAL A CA 1
ATOM 1574 C C . VAL A 1 203 ? -9.222 -4.780 -18.061 1.00 38.12 203 VAL A C 1
ATOM 1576 O O . VAL A 1 203 ? -9.130 -3.635 -17.651 1.00 38.12 203 VAL A O 1
ATOM 1579 N N . CYS A 1 204 ? -8.149 -5.507 -18.360 1.00 41.53 204 CYS A N 1
ATOM 1580 C CA . CYS A 1 204 ? -6.932 -4.886 -18.884 1.00 41.53 204 CYS A CA 1
ATOM 1581 C C . CYS A 1 204 ? -7.080 -4.586 -20.388 1.00 41.53 204 CYS A C 1
ATOM 1583 O O . CYS A 1 204 ? -6.113 -4.205 -21.043 1.00 41.53 204 CYS A O 1
ATOM 1585 N N . ASP A 1 205 ? -8.278 -4.786 -20.942 1.00 35.22 205 ASP A N 1
ATOM 1586 C CA . ASP A 1 205 ? -8.585 -4.543 -22.337 1.00 35.22 205 ASP A CA 1
ATOM 1587 C C . ASP A 1 205 ? -8.824 -3.044 -22.570 1.00 35.22 205 ASP A C 1
ATOM 1589 O O . ASP A 1 205 ? -9.881 -2.485 -22.280 1.00 35.22 205 ASP A O 1
ATOM 1593 N N . ASN A 1 206 ? -7.828 -2.417 -23.194 1.00 32.75 206 ASN A N 1
ATOM 1594 C CA . ASN A 1 206 ? -7.985 -1.273 -24.096 1.00 32.75 206 ASN A CA 1
ATOM 1595 C C . ASN A 1 206 ? -8.261 0.127 -23.515 1.00 32.75 206 ASN A C 1
ATOM 1597 O O . ASN A 1 206 ? -8.517 1.035 -24.305 1.00 32.75 206 ASN A O 1
ATOM 1601 N N . ASN A 1 207 ? -8.123 0.372 -22.209 1.00 29.05 207 ASN A N 1
ATOM 1602 C CA . ASN A 1 207 ? -8.110 1.743 -21.667 1.00 29.05 207 ASN A CA 1
ATOM 1603 C C . ASN A 1 207 ? -6.693 2.203 -21.303 1.00 29.05 207 ASN A C 1
ATOM 1605 O O . ASN A 1 207 ? -6.373 2.542 -20.170 1.00 29.05 207 ASN A O 1
ATOM 1609 N N . TYR A 1 208 ? -5.846 2.253 -22.326 1.00 36.41 208 TYR A N 1
ATOM 1610 C CA . TYR A 1 208 ? -4.639 3.069 -22.314 1.00 36.41 208 TYR A CA 1
ATOM 1611 C C . TYR A 1 208 ? -5.063 4.544 -22.354 1.00 36.41 208 TYR A C 1
ATOM 1613 O O . TYR A 1 208 ? -5.847 4.915 -23.223 1.00 36.41 208 TYR A O 1
ATOM 1621 N N . GLY A 1 209 ? -4.590 5.356 -21.404 1.00 27.06 209 GLY A N 1
ATOM 1622 C CA . GLY A 1 209 ? -4.670 6.824 -21.391 1.00 27.06 209 GLY A CA 1
ATOM 1623 C C . GLY A 1 209 ? -5.870 7.473 -22.100 1.00 27.06 209 GLY A C 1
ATOM 1624 O O . GLY A 1 209 ? -5.800 7.795 -23.283 1.00 27.06 209 GLY A O 1
ATOM 1625 N N . ARG A 1 210 ? -6.939 7.793 -21.362 1.00 24.00 210 ARG A N 1
ATOM 1626 C CA . ARG A 1 210 ? -7.904 8.819 -21.796 1.00 24.00 210 ARG A CA 1
ATOM 1627 C C . ARG A 1 210 ? -7.702 10.104 -20.998 1.00 24.00 210 ARG A C 1
ATOM 1629 O O . ARG A 1 210 ? -8.298 10.284 -19.942 1.00 24.00 210 ARG A O 1
ATOM 1636 N N . THR A 1 211 ? -6.932 11.036 -21.550 1.00 26.44 211 THR A N 1
ATOM 1637 C CA . THR A 1 211 ? -7.216 12.469 -21.392 1.00 26.44 211 THR A CA 1
ATOM 1638 C C . THR A 1 211 ? -8.148 12.895 -22.538 1.00 26.44 211 THR A C 1
ATOM 1640 O O . THR A 1 211 ? -8.050 12.351 -23.642 1.00 26.44 211 THR A O 1
ATOM 1643 N N . PRO A 1 212 ? -9.098 13.822 -22.326 1.00 28.98 212 PRO A N 1
ATOM 1644 C CA . PRO A 1 212 ? -10.013 14.257 -23.375 1.00 28.98 212 PRO A CA 1
ATOM 1645 C C . PRO A 1 212 ? -9.302 15.225 -24.336 1.00 28.98 212 PRO A C 1
ATOM 1647 O O . PRO A 1 212 ? -9.533 16.422 -24.251 1.00 28.98 212 PRO A O 1
ATOM 1650 N N . ALA A 1 213 ? -8.405 14.715 -25.191 1.00 31.28 213 ALA A N 1
ATOM 1651 C CA . ALA A 1 213 ? -8.007 15.267 -26.500 1.00 31.28 213 ALA A CA 1
ATOM 1652 C C . ALA A 1 213 ? -6.704 14.611 -27.016 1.00 31.28 213 ALA A C 1
ATOM 1654 O O . ALA A 1 213 ? -5.627 15.080 -26.667 1.00 31.28 213 ALA A O 1
ATOM 1655 N N . ALA A 1 214 ? -6.786 13.571 -27.861 1.00 24.52 214 ALA A N 1
ATOM 1656 C CA . ALA A 1 214 ? -5.838 13.280 -28.962 1.00 24.52 214 ALA A CA 1
ATOM 1657 C C . ALA A 1 214 ? -6.184 11.947 -29.683 1.00 24.52 214 ALA A C 1
ATOM 1659 O O . ALA A 1 214 ? -6.774 11.062 -29.060 1.00 24.52 214 ALA A O 1
ATOM 1660 N N . PRO A 1 215 ? -5.870 11.796 -30.991 1.00 27.45 215 PRO A N 1
ATOM 1661 C CA . PRO A 1 215 ? -6.361 10.710 -31.847 1.00 27.45 215 PRO A CA 1
ATOM 1662 C C . PRO A 1 215 ? -5.483 9.437 -31.866 1.00 27.45 215 PRO A C 1
ATOM 1664 O O . PRO A 1 215 ? -4.345 9.420 -31.415 1.00 27.45 215 PRO A O 1
ATOM 1667 N N . ARG A 1 216 ? -6.074 8.365 -32.422 1.00 32.09 216 ARG A N 1
ATOM 1668 C CA . ARG A 1 216 ? -5.645 6.950 -32.464 1.00 32.09 216 ARG A CA 1
ATOM 1669 C C . ARG A 1 216 ? -4.307 6.671 -33.180 1.00 32.09 216 ARG A C 1
ATOM 1671 O O . ARG A 1 216 ? -4.207 6.990 -34.361 1.00 32.09 216 ARG A O 1
ATOM 1678 N N . SER A 1 217 ? -3.424 5.876 -32.560 1.00 27.14 217 SER A N 1
ATOM 1679 C CA . SER A 1 217 ? -2.695 4.733 -33.169 1.00 27.14 217 SER A CA 1
ATOM 1680 C C . SER A 1 217 ? -1.834 3.983 -32.122 1.00 27.14 217 SER A C 1
ATOM 1682 O O . SER A 1 217 ? -1.471 4.563 -31.111 1.00 27.14 217 SER A O 1
ATOM 1684 N N . LEU A 1 218 ? -1.528 2.699 -32.383 1.00 27.48 218 LEU A N 1
ATOM 1685 C CA . LEU A 1 218 ? -0.687 1.744 -31.616 1.00 27.48 218 LEU A CA 1
ATOM 1686 C C . LEU A 1 218 ? -1.325 0.933 -30.462 1.00 27.48 218 LEU A C 1
ATOM 1688 O O . LEU A 1 218 ? -0.969 1.059 -29.299 1.00 27.48 218 LEU A O 1
ATOM 1692 N N . VAL A 1 219 ? -2.174 -0.041 -30.823 1.00 27.22 219 VAL A N 1
ATOM 1693 C CA . VAL A 1 219 ? -2.630 -1.138 -29.929 1.00 27.22 219 VAL A CA 1
ATOM 1694 C C . VAL A 1 219 ? -2.250 -2.526 -30.489 1.00 27.22 219 VAL A C 1
ATOM 1696 O O . VAL A 1 219 ? -2.977 -3.494 -30.337 1.00 27.22 219 VAL A O 1
ATOM 1699 N N . ALA A 1 220 ? -1.110 -2.682 -31.177 1.00 24.75 220 ALA A N 1
ATOM 1700 C CA . ALA A 1 220 ? -0.768 -3.986 -31.785 1.00 24.75 220 ALA A CA 1
ATOM 1701 C C . ALA A 1 220 ? 0.666 -4.506 -31.573 1.00 24.75 220 ALA A C 1
ATOM 1703 O O . ALA A 1 220 ? 0.944 -5.643 -31.949 1.00 24.75 220 ALA A O 1
ATOM 1704 N N . ALA A 1 221 ? 1.571 -3.760 -30.932 1.00 26.17 221 ALA A N 1
ATOM 1705 C CA . ALA A 1 221 ? 2.980 -4.173 -30.834 1.00 26.17 221 ALA A CA 1
ATOM 1706 C C . ALA A 1 221 ? 3.399 -4.804 -29.489 1.00 26.17 221 ALA A C 1
ATOM 1708 O O . ALA A 1 221 ? 4.495 -5.344 -29.394 1.00 26.17 221 ALA A O 1
ATOM 1709 N N . MET A 1 222 ? 2.535 -4.831 -28.467 1.00 29.70 222 MET A N 1
ATOM 1710 C CA . MET A 1 222 ? 2.891 -5.370 -27.139 1.00 29.70 222 MET A CA 1
ATOM 1711 C C . MET A 1 222 ? 2.634 -6.880 -26.961 1.00 29.70 222 MET A C 1
ATOM 1713 O O . MET A 1 222 ? 2.719 -7.398 -25.852 1.00 29.70 222 MET A O 1
ATOM 1717 N N . SER A 1 223 ? 2.340 -7.626 -28.033 1.00 27.64 223 SER A N 1
ATOM 1718 C CA . SER A 1 223 ? 1.995 -9.056 -27.930 1.00 27.64 223 SER A CA 1
ATOM 1719 C C . SER A 1 223 ? 3.177 -10.025 -28.027 1.00 27.64 223 SER A C 1
ATOM 1721 O O . SER A 1 223 ? 2.974 -11.236 -27.921 1.00 27.64 223 SER A O 1
ATOM 1723 N N . ARG A 1 224 ? 4.420 -9.565 -28.222 1.00 26.97 224 ARG A N 1
ATOM 1724 C CA . ARG A 1 224 ? 5.557 -10.483 -28.380 1.00 26.97 224 ARG A CA 1
ATOM 1725 C C . ARG A 1 224 ? 6.806 -9.953 -27.695 1.00 26.97 224 ARG A C 1
ATOM 1727 O O . ARG A 1 224 ? 7.420 -9.023 -28.193 1.00 26.97 224 ARG A O 1
ATOM 1734 N N . ILE A 1 225 ? 7.175 -10.672 -26.626 1.00 28.20 225 ILE A N 1
ATOM 1735 C CA . ILE A 1 225 ? 8.460 -10.739 -25.901 1.00 28.20 225 ILE A CA 1
ATOM 1736 C C . ILE A 1 225 ? 8.286 -10.383 -24.399 1.00 28.20 225 ILE A C 1
ATOM 1738 O O . ILE A 1 225 ? 8.379 -9.242 -23.981 1.00 28.20 225 ILE A O 1
ATOM 1742 N N . TYR A 1 226 ? 8.064 -11.448 -23.605 1.00 27.91 226 TYR A N 1
ATOM 1743 C CA . TYR A 1 226 ? 8.240 -11.598 -22.141 1.00 27.91 226 TYR A CA 1
ATOM 1744 C C . TYR A 1 226 ? 7.167 -11.102 -21.131 1.00 27.91 226 TYR A C 1
ATOM 1746 O O . TYR A 1 226 ? 7.354 -10.165 -20.376 1.00 27.91 226 TYR A O 1
ATOM 1754 N N . THR A 1 227 ? 6.114 -11.924 -21.008 1.00 29.30 227 THR A N 1
ATOM 1755 C CA . THR A 1 227 ? 5.269 -12.327 -19.846 1.00 29.30 227 THR A CA 1
ATOM 1756 C C . THR A 1 227 ? 5.521 -11.742 -18.438 1.00 29.30 227 THR A C 1
ATOM 1758 O O . THR A 1 227 ? 5.818 -12.491 -17.504 1.00 29.30 227 THR A O 1
ATOM 1761 N N . VAL A 1 228 ? 5.287 -10.449 -18.263 1.00 31.55 228 VAL A N 1
ATOM 1762 C CA . VAL A 1 228 ? 4.441 -9.912 -17.188 1.00 31.55 228 VAL A CA 1
ATOM 1763 C C . VAL A 1 228 ? 3.739 -8.708 -17.815 1.00 31.55 228 VAL A C 1
ATOM 1765 O O . VAL A 1 228 ? 4.356 -7.665 -17.982 1.00 31.55 228 VAL A O 1
ATOM 1768 N N . GLN A 1 229 ? 2.480 -8.846 -18.229 1.00 35.97 229 GLN A N 1
ATOM 1769 C CA . GLN A 1 229 ? 1.723 -7.677 -18.676 1.00 35.97 229 GLN A CA 1
ATOM 1770 C C . GLN A 1 229 ? 1.218 -6.977 -17.416 1.00 35.97 229 GLN A C 1
ATOM 1772 O O . GLN A 1 229 ? 0.165 -7.324 -16.888 1.00 35.97 229 GLN A O 1
ATOM 1777 N N . LEU A 1 230 ? 2.069 -6.101 -16.882 1.00 36.09 230 LEU A N 1
ATOM 1778 C CA . LEU A 1 230 ? 1.723 -5.118 -15.870 1.00 36.09 230 LEU A CA 1
ATOM 1779 C C . LEU A 1 230 ? 1.149 -3.924 -16.618 1.00 36.09 230 LEU A C 1
ATOM 1781 O O . LEU A 1 230 ? 1.884 -3.184 -17.257 1.00 36.09 230 LEU A O 1
ATOM 1785 N N . CYS A 1 231 ? -0.168 -3.771 -16.589 1.00 35.19 231 CYS A N 1
ATOM 1786 C CA . CYS A 1 231 ? -0.788 -2.535 -17.044 1.00 35.19 231 CYS A CA 1
ATOM 1787 C C . CYS A 1 231 ? -0.868 -1.591 -15.845 1.00 35.19 231 CYS A C 1
ATOM 1789 O O . CYS A 1 231 ? -1.453 -1.976 -14.827 1.00 35.19 231 CYS A O 1
ATOM 1791 N N . MET A 1 232 ? -0.300 -0.386 -15.968 1.00 37.72 232 MET A N 1
ATOM 1792 C CA . MET A 1 232 ? -0.569 0.705 -15.035 1.00 37.72 232 MET A CA 1
ATOM 1793 C C . MET A 1 232 ? -1.543 1.710 -15.643 1.00 37.72 232 MET A C 1
ATOM 1795 O O . MET A 1 232 ? -1.287 2.291 -16.695 1.00 37.72 232 MET A O 1
ATOM 1799 N N . GLU A 1 233 ? -2.673 1.929 -14.971 1.00 36.31 233 GLU A N 1
ATOM 1800 C CA . GLU A 1 233 ? -3.516 3.090 -15.249 1.00 36.31 233 GLU A CA 1
ATOM 1801 C C . GLU A 1 233 ? -2.841 4.356 -14.707 1.00 36.31 233 GLU A C 1
ATOM 1803 O O . GLU A 1 233 ? -2.285 4.384 -13.604 1.00 36.31 233 GLU A O 1
ATOM 1808 N N . THR A 1 234 ? -2.891 5.430 -15.495 1.00 41.12 234 THR A N 1
ATOM 1809 C CA . THR A 1 234 ? -2.402 6.745 -15.084 1.00 41.12 234 THR A CA 1
ATOM 1810 C C . THR A 1 234 ? -3.297 7.317 -13.992 1.00 41.12 234 THR A C 1
ATOM 1812 O O . THR A 1 234 ? -4.479 7.525 -14.250 1.00 41.12 234 THR A O 1
ATOM 1815 N N . ARG A 1 235 ? -2.690 7.604 -12.830 1.00 37.84 235 ARG A N 1
ATOM 1816 C CA . ARG A 1 235 ? -3.154 8.458 -11.719 1.00 37.84 235 ARG A CA 1
ATOM 1817 C C . ARG A 1 235 ? -4.672 8.560 -11.550 1.00 37.84 235 ARG A C 1
ATOM 1819 O O . ARG A 1 235 ? -5.350 9.276 -12.286 1.00 37.84 235 ARG A O 1
ATOM 1826 N N . ASP A 1 236 ? -5.172 8.031 -10.441 1.00 41.34 236 ASP A N 1
ATOM 1827 C CA . ASP A 1 236 ? -6.419 8.562 -9.899 1.00 41.34 236 ASP A CA 1
ATOM 1828 C C . ASP A 1 236 ? -6.219 9.984 -9.331 1.00 41.34 236 ASP A C 1
ATOM 1830 O O . ASP A 1 236 ? -5.101 10.505 -9.233 1.00 41.34 236 ASP A O 1
ATOM 1834 N N . SER A 1 237 ? -7.311 10.624 -8.910 1.00 36.19 237 SER A N 1
ATOM 1835 C CA . SER A 1 237 ? -7.288 11.941 -8.254 1.00 36.19 237 SER A CA 1
ATOM 1836 C C . SER A 1 237 ? -6.465 11.985 -6.955 1.00 36.19 237 SER A C 1
ATOM 1838 O O . SER A 1 237 ? -6.284 13.060 -6.385 1.00 36.19 237 SER A O 1
ATOM 1840 N N . GLN A 1 238 ? -5.960 10.838 -6.490 1.00 37.00 238 GLN A N 1
ATOM 1841 C CA . GLN A 1 238 ? -5.156 10.670 -5.284 1.00 37.00 238 GLN A CA 1
ATOM 1842 C C . GLN A 1 238 ? -3.688 10.324 -5.589 1.00 37.00 238 GLN A C 1
ATOM 1844 O O . GLN A 1 238 ? -2.890 10.200 -4.661 1.00 37.00 238 GLN A O 1
ATOM 1849 N N . GLY A 1 239 ? -3.297 10.214 -6.864 1.00 41.03 239 GLY A N 1
ATOM 1850 C CA . GLY A 1 239 ? -1.909 9.990 -7.263 1.00 41.03 239 GLY A CA 1
ATOM 1851 C C . GLY A 1 239 ? -1.430 8.537 -7.172 1.00 41.03 239 GLY A C 1
ATOM 1852 O O . GLY A 1 239 ? -0.214 8.328 -7.160 1.00 41.03 239 GLY A O 1
ATOM 1853 N N . ARG A 1 240 ? -2.344 7.561 -7.081 1.00 42.59 240 ARG A N 1
ATOM 1854 C CA . ARG A 1 240 ? -2.023 6.128 -6.942 1.00 42.59 240 ARG A CA 1
ATOM 1855 C C . ARG A 1 240 ? -1.696 5.473 -8.286 1.00 42.59 240 ARG A C 1
ATOM 1857 O O . ARG A 1 240 ? -2.194 5.905 -9.326 1.00 42.59 240 ARG A O 1
ATOM 1864 N N . LEU A 1 241 ? -0.854 4.438 -8.244 1.00 43.38 241 LEU A N 1
ATOM 1865 C CA . LEU A 1 241 ? -0.433 3.640 -9.403 1.00 43.38 241 LEU A CA 1
ATOM 1866 C C . LEU A 1 241 ? -0.940 2.208 -9.236 1.00 43.38 241 LEU A C 1
ATOM 1868 O O . LEU A 1 241 ? -0.740 1.624 -8.175 1.00 43.38 241 LEU A O 1
ATOM 1872 N N . PHE A 1 242 ? -1.587 1.649 -10.259 1.00 45.91 242 PHE A N 1
ATOM 1873 C CA . PHE A 1 242 ? -2.238 0.338 -10.175 1.00 45.91 242 PHE A CA 1
ATOM 1874 C C . PHE A 1 242 ? -1.452 -0.728 -10.929 1.00 45.91 242 PHE A C 1
ATOM 1876 O O . PHE A 1 242 ? -1.071 -0.504 -12.067 1.00 45.91 242 PHE A O 1
ATOM 1883 N N . MET A 1 243 ? -1.238 -1.898 -10.328 1.00 46.47 243 MET A N 1
ATOM 1884 C CA . MET A 1 243 ? -0.630 -3.047 -11.011 1.00 46.47 243 MET A CA 1
ATOM 1885 C C . MET A 1 243 ? -1.678 -4.110 -11.333 1.00 46.47 243 MET A C 1
ATOM 1887 O O . MET A 1 243 ? -2.214 -4.733 -10.416 1.00 46.47 243 MET A O 1
ATOM 1891 N N . CYS A 1 244 ? -1.912 -4.373 -12.620 1.00 43.34 244 CYS A N 1
ATOM 1892 C CA . CYS A 1 244 ? -2.816 -5.440 -13.048 1.00 43.34 244 CYS A CA 1
ATOM 1893 C C . CYS A 1 244 ? -2.048 -6.714 -13.445 1.00 43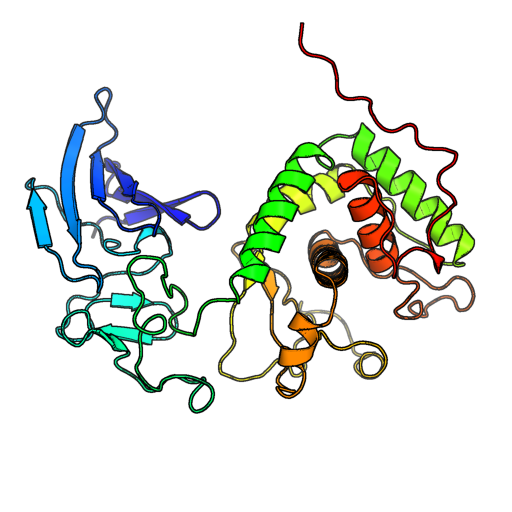.34 244 CYS A C 1
ATOM 1895 O O . CYS A 1 244 ? -1.154 -6.637 -14.288 1.00 43.34 244 CYS A O 1
ATOM 1897 N N . PRO A 1 245 ? -2.392 -7.900 -12.914 1.00 39.19 245 PRO A N 1
ATOM 1898 C CA . PRO A 1 245 ? -1.939 -9.164 -13.479 1.00 39.19 245 PRO A CA 1
ATOM 1899 C C . PRO A 1 245 ? -2.766 -9.519 -14.725 1.00 39.19 245 PRO A C 1
ATOM 1901 O O . PRO A 1 245 ? -3.990 -9.592 -14.666 1.00 39.19 245 PRO A O 1
ATOM 1904 N N . SER A 1 246 ? -2.102 -9.778 -15.855 1.00 36.91 246 SER A N 1
ATOM 1905 C CA . SER A 1 246 ? -2.765 -10.181 -17.105 1.00 36.91 246 SER A CA 1
ATOM 1906 C C . SER A 1 246 ? -3.720 -11.370 -16.916 1.00 36.91 246 SER A C 1
ATOM 1908 O O . SER A 1 246 ? -3.355 -12.356 -16.266 1.00 36.91 246 SER A O 1
ATOM 1910 N N . SER A 1 247 ? -4.882 -11.334 -17.573 1.00 35.91 247 SER A N 1
ATOM 1911 C CA . SER A 1 247 ? -5.920 -12.380 -17.570 1.00 35.91 247 SER A CA 1
ATOM 1912 C C . SER A 1 247 ? -5.460 -13.752 -18.100 1.00 35.91 247 SER A C 1
ATOM 1914 O O . SER A 1 247 ? -6.142 -14.755 -17.887 1.00 35.91 247 SER A O 1
ATOM 1916 N N . ASN A 1 248 ? -4.277 -13.844 -18.722 1.00 36.75 248 ASN A N 1
ATOM 1917 C CA . ASN A 1 248 ? -3.692 -15.101 -19.193 1.00 36.75 248 ASN A CA 1
ATOM 1918 C C . ASN A 1 248 ? -3.016 -15.883 -18.049 1.00 36.75 248 ASN A C 1
ATOM 1920 O O . ASN A 1 248 ? -1.794 -15.944 -17.894 1.00 36.75 248 ASN A O 1
ATOM 1924 N N . THR A 1 249 ? -3.850 -16.509 -17.224 1.00 36.22 249 THR A N 1
ATOM 1925 C CA . THR A 1 249 ? -3.493 -17.154 -15.951 1.00 36.22 249 THR A CA 1
ATOM 1926 C C . THR A 1 249 ? -2.690 -18.464 -16.016 1.00 36.22 249 THR A C 1
ATOM 1928 O O . THR A 1 249 ? -2.613 -19.167 -15.016 1.00 36.22 249 THR A O 1
ATOM 1931 N N . ASN A 1 250 ? -2.001 -18.774 -17.118 1.00 33.22 250 ASN A N 1
ATOM 1932 C CA . ASN A 1 250 ? -1.074 -19.920 -17.178 1.00 33.22 250 ASN A CA 1
ATOM 1933 C C . ASN A 1 250 ? 0.392 -19.564 -16.844 1.00 33.22 250 ASN A C 1
ATOM 1935 O O . ASN A 1 250 ? 1.251 -20.444 -16.825 1.00 33.22 250 ASN A O 1
ATOM 1939 N N . TYR A 1 251 ? 0.700 -18.293 -16.551 1.00 33.34 251 TYR A N 1
ATOM 1940 C CA . TYR A 1 251 ? 2.083 -17.816 -16.383 1.00 33.34 251 TYR A CA 1
ATOM 1941 C C . TYR A 1 251 ? 2.499 -17.454 -14.949 1.00 33.34 251 TYR A C 1
ATOM 1943 O O . TYR A 1 251 ? 3.677 -17.189 -14.716 1.00 33.34 251 TYR A O 1
ATOM 1951 N N . PHE A 1 252 ? 1.604 -17.514 -13.960 1.00 30.94 252 PHE A N 1
ATOM 1952 C CA . PHE A 1 252 ? 1.967 -17.257 -12.556 1.00 30.94 252 PHE A CA 1
ATOM 1953 C C . PHE A 1 252 ? 3.052 -18.196 -11.985 1.00 30.94 252 PHE A C 1
ATOM 1955 O O . PHE A 1 252 ? 3.946 -17.701 -11.296 1.00 30.94 252 PHE A O 1
ATOM 1962 N N . PRO A 1 253 ? 3.108 -19.500 -12.334 1.00 28.34 253 PRO A N 1
ATOM 1963 C CA . PRO A 1 253 ? 4.238 -20.355 -11.955 1.00 28.34 253 PRO A CA 1
ATOM 1964 C C . PRO A 1 253 ? 5.580 -19.893 -12.553 1.00 28.34 253 PRO A C 1
ATOM 1966 O O . PRO A 1 253 ? 6.640 -20.286 -12.066 1.00 28.34 253 PRO A O 1
ATOM 1969 N N . GLN A 1 254 ? 5.565 -19.054 -13.599 1.00 29.16 254 GLN A N 1
ATOM 1970 C CA . GLN A 1 254 ? 6.778 -18.489 -14.196 1.00 29.16 254 GLN A CA 1
ATOM 1971 C C . GLN A 1 254 ? 7.296 -17.240 -13.474 1.00 29.16 254 GLN A C 1
ATOM 1973 O O . GLN A 1 254 ? 8.494 -16.987 -13.560 1.00 29.16 254 GLN A O 1
ATOM 1978 N N . LEU A 1 255 ? 6.472 -16.512 -12.708 1.00 32.31 255 LEU A N 1
ATOM 1979 C CA . LEU A 1 255 ? 6.965 -15.460 -11.802 1.00 32.31 255 LEU A CA 1
ATOM 1980 C C . LEU A 1 255 ? 7.820 -16.050 -10.672 1.00 32.31 255 LEU A C 1
ATOM 1982 O O . LEU A 1 255 ? 8.814 -15.453 -10.286 1.00 32.31 255 LEU A O 1
ATOM 1986 N N . HIS A 1 256 ? 7.514 -17.270 -10.218 1.00 28.19 256 HIS A N 1
ATOM 1987 C CA . HIS A 1 256 ? 8.389 -18.024 -9.312 1.00 28.19 256 HIS A CA 1
ATOM 1988 C C . HIS A 1 256 ? 9.697 -18.502 -9.965 1.00 28.19 256 HIS A C 1
ATOM 1990 O O . HIS A 1 256 ? 10.665 -18.771 -9.259 1.00 28.19 256 HIS A O 1
ATOM 1996 N N . ARG A 1 257 ? 9.752 -18.608 -11.302 1.00 29.80 257 ARG A N 1
ATOM 1997 C CA . ARG A 1 257 ? 10.953 -19.030 -12.048 1.00 29.80 257 ARG A CA 1
ATOM 1998 C C . ARG A 1 257 ? 11.780 -17.871 -12.606 1.00 29.80 257 ARG A C 1
ATOM 2000 O O . ARG A 1 257 ? 12.875 -18.113 -13.110 1.00 29.80 257 ARG A O 1
ATOM 2007 N N . ARG A 1 258 ? 11.288 -16.631 -12.543 1.00 36.75 258 ARG A N 1
ATOM 2008 C CA . ARG A 1 258 ? 12.023 -15.438 -12.976 1.00 36.75 258 ARG A CA 1
ATOM 2009 C C . ARG A 1 258 ? 12.572 -14.710 -11.764 1.00 36.75 258 ARG A C 1
ATOM 2011 O O . ARG A 1 258 ? 11.895 -14.539 -10.759 1.00 36.75 258 ARG A O 1
ATOM 2018 N N . THR A 1 259 ? 13.842 -14.339 -11.846 1.00 43.53 259 THR A N 1
ATOM 2019 C CA . THR A 1 259 ? 14.565 -13.704 -10.747 1.00 43.53 259 THR A CA 1
ATOM 2020 C C . THR A 1 259 ? 13.859 -12.411 -10.332 1.00 43.53 259 THR A C 1
ATOM 2022 O O . THR A 1 259 ? 13.365 -11.679 -11.194 1.00 43.53 259 THR A O 1
ATOM 2025 N N . SER A 1 260 ? 13.837 -12.116 -9.024 1.00 47.47 260 SER A N 1
ATOM 2026 C CA . SER A 1 260 ? 13.286 -10.877 -8.437 1.00 47.47 260 SER A CA 1
ATOM 2027 C C . SER A 1 260 ? 13.627 -9.643 -9.278 1.00 47.47 260 SER A C 1
ATOM 2029 O O . SER A 1 260 ? 12.764 -8.851 -9.622 1.00 47.47 260 SER A O 1
ATOM 2031 N N . GLN A 1 261 ? 14.874 -9.587 -9.728 1.00 50.72 261 GLN A N 1
ATOM 2032 C CA . GLN A 1 261 ? 15.475 -8.664 -10.687 1.00 50.72 261 GLN A CA 1
ATOM 2033 C C . GLN A 1 261 ? 14.628 -8.252 -11.912 1.00 50.72 261 GLN A C 1
ATOM 2035 O O . GLN A 1 261 ? 14.700 -7.097 -12.315 1.00 50.72 261 GLN A O 1
ATOM 2040 N N . THR A 1 262 ? 13.827 -9.138 -12.511 1.00 57.31 262 THR A N 1
ATOM 2041 C CA . THR A 1 262 ? 12.985 -8.780 -13.679 1.00 57.31 262 THR A CA 1
ATOM 2042 C C . THR A 1 262 ? 11.752 -7.962 -13.303 1.00 57.31 262 THR A C 1
ATOM 2044 O O . THR A 1 262 ? 11.366 -7.062 -14.038 1.00 57.31 262 THR A O 1
ATOM 2047 N N . ILE A 1 263 ? 11.186 -8.206 -12.121 1.00 58.97 263 ILE A N 1
ATOM 2048 C CA . ILE A 1 263 ? 10.016 -7.482 -11.606 1.00 58.97 263 ILE A CA 1
ATOM 2049 C C . ILE A 1 263 ? 10.397 -6.041 -11.235 1.00 58.97 263 ILE A C 1
ATOM 2051 O O . ILE A 1 263 ? 9.602 -5.125 -11.423 1.00 58.97 263 ILE A O 1
ATOM 2055 N N . TRP A 1 264 ? 11.631 -5.825 -10.765 1.00 67.94 264 TRP A N 1
ATOM 2056 C CA . TRP A 1 264 ? 12.163 -4.494 -10.445 1.00 67.94 264 TRP A CA 1
ATOM 2057 C C . TRP A 1 264 ? 12.157 -3.550 -11.644 1.00 67.94 264 TRP A C 1
ATOM 2059 O O . TRP A 1 264 ? 11.758 -2.396 -11.517 1.00 67.94 264 TRP A O 1
ATOM 2069 N N . VAL A 1 265 ? 12.614 -4.040 -12.798 1.00 67.75 265 VAL A N 1
ATOM 2070 C CA . VAL A 1 265 ? 12.704 -3.234 -14.020 1.00 67.75 265 VAL A CA 1
ATOM 2071 C C . VAL A 1 265 ? 11.318 -2.852 -14.494 1.00 67.75 265 VAL A C 1
ATOM 2073 O O . VAL A 1 265 ? 11.071 -1.677 -14.723 1.00 67.75 265 VAL A O 1
ATOM 2076 N N . THR A 1 266 ? 10.396 -3.814 -14.547 1.00 68.75 266 THR A N 1
ATOM 2077 C CA . THR A 1 266 ? 9.026 -3.545 -14.990 1.00 68.75 266 THR A CA 1
ATOM 2078 C C . THR A 1 266 ? 8.316 -2.553 -14.067 1.00 68.75 266 THR A C 1
ATOM 2080 O O . THR A 1 266 ? 7.660 -1.635 -14.542 1.00 68.75 266 THR A O 1
ATOM 2083 N N . LEU A 1 267 ? 8.497 -2.669 -12.749 1.00 71.38 267 LEU A N 1
ATOM 2084 C CA . LEU A 1 267 ? 7.952 -1.705 -11.788 1.00 71.38 267 LEU A CA 1
ATOM 2085 C C . LEU A 1 267 ? 8.489 -0.284 -11.999 1.00 71.38 267 LEU A C 1
ATOM 2087 O O . LEU A 1 267 ? 7.723 0.678 -11.993 1.00 71.38 267 LEU A O 1
ATOM 2091 N N . LEU A 1 268 ? 9.806 -0.146 -12.165 1.00 76.00 268 LEU A N 1
ATOM 2092 C CA . LEU A 1 268 ? 10.442 1.147 -12.418 1.00 76.00 268 LEU A CA 1
ATOM 2093 C C . LEU A 1 268 ? 10.011 1.734 -13.764 1.00 76.00 268 LEU A C 1
ATOM 2095 O O . LEU A 1 268 ? 9.735 2.930 -13.838 1.00 76.00 268 LEU A O 1
ATOM 2099 N N . HIS A 1 269 ? 9.914 0.898 -14.796 1.00 78.25 269 HIS A N 1
ATOM 2100 C CA . HIS A 1 269 ? 9.537 1.283 -16.155 1.00 78.25 269 HIS A CA 1
ATOM 2101 C C . HIS A 1 269 ? 8.154 1.914 -16.178 1.00 78.25 269 HIS A C 1
ATOM 2103 O O . HIS A 1 269 ? 7.957 2.972 -16.775 1.00 78.25 269 HIS A O 1
ATOM 2109 N N . GLU A 1 270 ? 7.212 1.296 -15.477 1.00 70.62 270 GLU A N 1
ATOM 2110 C CA . GLU A 1 270 ? 5.857 1.813 -15.387 1.00 70.62 270 GLU A CA 1
ATOM 2111 C C . GLU A 1 270 ? 5.768 3.040 -14.463 1.00 70.62 270 GLU A C 1
ATOM 2113 O O . GLU A 1 270 ? 5.086 4.017 -14.777 1.00 70.62 270 GLU A O 1
ATOM 2118 N N . ALA A 1 271 ? 6.510 3.071 -13.351 1.00 73.62 271 ALA A N 1
ATOM 2119 C CA . ALA A 1 271 ? 6.567 4.257 -12.491 1.00 73.62 271 ALA A CA 1
ATOM 2120 C C . ALA A 1 271 ? 7.155 5.485 -13.214 1.00 73.62 271 ALA A C 1
ATOM 2122 O O . ALA A 1 271 ? 6.743 6.620 -12.962 1.00 73.62 271 ALA A O 1
ATOM 2123 N N . LEU A 1 272 ? 8.083 5.270 -14.148 1.00 78.56 272 LEU A N 1
ATOM 2124 C CA . LEU A 1 272 ? 8.667 6.316 -14.985 1.00 78.56 272 LEU A CA 1
ATOM 2125 C C . LEU A 1 272 ? 7.627 6.984 -15.893 1.00 78.56 272 LEU A C 1
ATOM 2127 O O . LEU A 1 272 ? 7.667 8.209 -16.040 1.00 78.56 272 LEU A O 1
ATOM 2131 N N . HIS A 1 273 ? 6.639 6.240 -16.404 1.00 72.25 273 HIS A N 1
ATOM 2132 C CA . HIS A 1 273 ? 5.524 6.829 -17.158 1.00 72.25 273 HIS A CA 1
ATOM 2133 C C . HIS A 1 273 ? 4.743 7.846 -16.335 1.00 72.25 273 HIS A C 1
ATOM 2135 O O . HIS A 1 273 ? 4.450 8.945 -16.809 1.00 72.25 273 HIS A O 1
ATOM 2141 N N . ALA A 1 274 ? 4.458 7.515 -15.076 1.00 67.25 274 ALA A N 1
ATOM 2142 C CA . ALA A 1 274 ? 3.763 8.417 -14.160 1.00 67.25 274 ALA A CA 1
ATOM 2143 C C . ALA A 1 274 ? 4.569 9.682 -13.832 1.00 67.25 274 ALA A C 1
ATOM 2145 O O . ALA A 1 274 ? 3.995 10.707 -13.461 1.00 67.25 274 ALA A O 1
ATOM 2146 N N . CYS A 1 275 ? 5.887 9.619 -14.015 1.00 74.69 275 CYS A N 1
ATOM 2147 C CA . CYS A 1 275 ? 6.813 10.731 -13.851 1.00 74.69 275 CYS A CA 1
ATOM 2148 C C . CYS A 1 275 ? 7.189 11.415 -15.172 1.00 74.69 275 CYS A C 1
ATOM 2150 O O . CYS A 1 275 ? 8.208 12.104 -15.229 1.00 74.69 275 CYS A O 1
ATOM 2152 N N . ALA A 1 276 ? 6.354 11.262 -16.208 1.00 76.31 276 ALA A N 1
ATOM 2153 C CA . ALA A 1 276 ? 6.517 11.872 -17.531 1.00 76.31 276 ALA A CA 1
ATOM 2154 C C . ALA A 1 276 ? 7.828 11.486 -18.243 1.00 76.31 276 ALA A C 1
ATOM 2156 O O . ALA A 1 276 ? 8.362 12.239 -19.061 1.00 76.31 276 ALA A O 1
ATOM 2157 N N . PHE A 1 277 ? 8.355 10.300 -17.937 1.00 79.62 277 PHE A N 1
ATOM 2158 C CA . PHE A 1 277 ? 9.526 9.738 -18.591 1.00 79.62 277 PHE A CA 1
ATOM 2159 C C . PHE A 1 277 ? 9.087 8.627 -19.555 1.00 79.62 277 PHE A C 1
ATOM 2161 O O . PHE A 1 277 ? 8.830 7.494 -19.158 1.00 79.62 277 PHE A O 1
ATOM 2168 N N . HIS A 1 278 ? 8.957 8.989 -20.831 1.00 80.19 278 HIS A N 1
ATOM 2169 C CA . HIS A 1 278 ? 8.355 8.154 -21.875 1.00 80.19 278 HIS A CA 1
ATOM 2170 C C . HIS A 1 278 ? 9.372 7.257 -22.600 1.00 80.19 278 HIS A C 1
ATOM 2172 O O . HIS A 1 278 ? 10.570 7.301 -22.329 1.00 80.19 278 HIS A O 1
ATOM 2178 N N . HIS A 1 279 ? 8.898 6.467 -23.568 1.00 78.69 279 HIS A N 1
ATOM 2179 C CA . HIS A 1 279 ? 9.698 5.493 -24.324 1.00 78.69 279 HIS A CA 1
ATOM 2180 C C . HIS A 1 279 ? 10.795 6.114 -25.204 1.00 78.69 279 HIS A C 1
ATOM 2182 O O . HIS A 1 279 ? 11.723 5.412 -25.599 1.00 78.69 279 HIS A O 1
ATOM 2188 N N . GLY A 1 280 ? 10.735 7.424 -25.457 1.00 81.19 280 GLY A N 1
ATOM 2189 C CA . GLY A 1 280 ? 11.671 8.128 -26.331 1.00 81.19 280 GLY A CA 1
ATOM 2190 C C . GLY A 1 280 ? 11.384 7.904 -27.812 1.00 81.19 280 GLY A C 1
ATOM 2191 O O . GLY A 1 280 ? 10.285 7.506 -28.185 1.00 81.19 280 GLY A O 1
ATOM 2192 N N . GLU A 1 281 ? 12.377 8.193 -28.649 1.00 81.75 281 GLU A N 1
ATOM 2193 C CA . GLU A 1 281 ? 12.259 8.156 -30.112 1.00 81.75 281 GLU A CA 1
ATOM 2194 C C . GLU A 1 281 ? 13.406 7.338 -30.725 1.00 81.75 281 GLU A C 1
ATOM 2196 O O . GLU A 1 281 ? 14.566 7.506 -30.327 1.00 81.75 281 GLU A O 1
ATOM 2201 N N . ASP A 1 282 ? 13.094 6.456 -31.681 1.00 79.00 282 ASP A N 1
ATOM 2202 C CA . ASP A 1 282 ? 14.105 5.715 -32.443 1.00 79.00 282 ASP A CA 1
ATOM 2203 C C . ASP A 1 282 ? 14.768 6.646 -33.468 1.00 79.00 282 ASP A C 1
ATOM 2205 O O . ASP A 1 282 ? 14.126 7.158 -34.384 1.00 79.00 282 ASP A O 1
ATOM 2209 N N . LEU A 1 283 ? 16.078 6.867 -33.338 1.00 79.06 283 LEU A N 1
ATOM 2210 C CA . LEU A 1 283 ? 16.808 7.753 -34.246 1.00 79.06 283 LEU A CA 1
ATOM 2211 C C . LEU A 1 283 ? 17.050 7.122 -35.624 1.00 79.06 283 LEU A C 1
ATOM 2213 O O . LEU A 1 283 ? 17.347 7.849 -36.571 1.00 79.06 283 LEU A O 1
ATOM 2217 N N . ALA A 1 284 ? 16.948 5.794 -35.760 1.00 78.75 284 ALA A N 1
ATOM 2218 C CA . ALA A 1 284 ? 17.028 5.130 -37.063 1.00 78.75 284 ALA A CA 1
ATOM 2219 C C . ALA A 1 284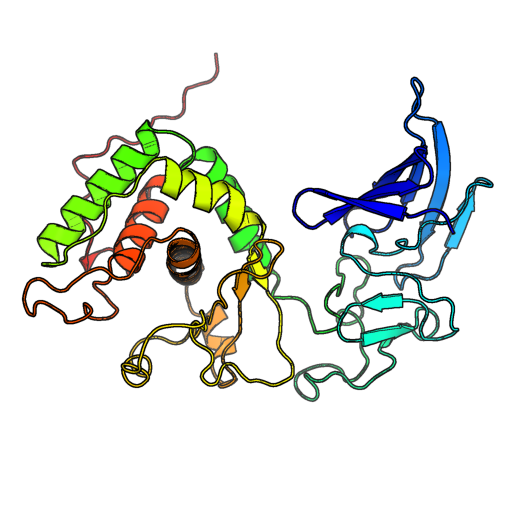 ? 15.741 5.330 -37.877 1.00 78.75 284 ALA A C 1
ATOM 2221 O O . ALA A 1 284 ? 15.782 5.340 -39.109 1.00 78.75 284 ALA A O 1
ATOM 2222 N N . HIS A 1 285 ? 14.612 5.517 -37.188 1.00 77.94 285 HIS A N 1
ATOM 2223 C CA . HIS A 1 285 ? 13.286 5.682 -37.773 1.00 77.94 285 HIS A CA 1
ATOM 2224 C C . HIS A 1 285 ? 12.538 6.817 -37.050 1.00 77.94 285 HIS A C 1
ATOM 2226 O O . HIS A 1 285 ? 11.713 6.545 -36.179 1.00 77.94 285 HIS A O 1
ATOM 2232 N N . PRO A 1 286 ? 12.815 8.090 -37.392 1.00 75.50 286 PRO A N 1
ATOM 2233 C CA . PRO A 1 286 ? 12.206 9.240 -36.724 1.00 75.50 286 PRO A CA 1
ATOM 2234 C C . PRO A 1 286 ? 10.675 9.150 -36.698 1.00 75.50 286 PRO A C 1
ATOM 2236 O O . PRO A 1 286 ? 10.051 8.802 -37.702 1.00 75.50 286 PRO A O 1
ATOM 2239 N N . GLY A 1 287 ? 10.069 9.445 -35.548 1.00 68.75 287 GLY A N 1
ATOM 2240 C CA . GLY A 1 287 ? 8.630 9.273 -35.320 1.00 68.75 287 GLY A CA 1
ATOM 2241 C C . GLY A 1 287 ? 8.159 7.841 -35.018 1.00 68.75 287 GLY A C 1
ATOM 2242 O O . GLY A 1 287 ? 6.973 7.662 -34.736 1.00 68.75 287 GLY A O 1
ATOM 2243 N N . HIS A 1 288 ? 9.043 6.836 -35.030 1.00 71.19 288 HIS A N 1
ATOM 2244 C CA . HIS A 1 288 ? 8.742 5.495 -34.524 1.00 71.19 288 HIS A CA 1
ATOM 2245 C C . HIS A 1 288 ? 9.215 5.318 -33.080 1.00 71.19 288 HIS A C 1
ATOM 2247 O O . HIS A 1 288 ? 10.271 5.798 -32.658 1.00 71.19 288 HIS A O 1
ATOM 2253 N N . GLU A 1 289 ? 8.418 4.574 -32.322 1.00 63.91 289 GLU A N 1
ATOM 2254 C CA . GLU A 1 289 ? 8.794 4.119 -30.995 1.00 63.91 289 GLU A CA 1
ATOM 2255 C C . GLU A 1 289 ? 9.925 3.075 -31.097 1.00 63.91 289 GLU A C 1
ATOM 2257 O O . GLU A 1 289 ? 9.854 2.188 -31.958 1.00 63.91 289 GLU A O 1
ATOM 2262 N N . PRO A 1 290 ? 10.964 3.149 -30.241 1.00 66.00 290 PRO A N 1
ATOM 2263 C CA . PRO A 1 290 ? 12.005 2.129 -30.182 1.00 66.00 290 PRO A CA 1
ATOM 2264 C C . PRO A 1 290 ? 11.422 0.742 -29.904 1.00 66.00 290 PRO A C 1
ATOM 2266 O O . PRO A 1 290 ? 10.372 0.598 -29.281 1.00 66.00 290 PRO A O 1
ATOM 2269 N N . THR A 1 291 ? 12.137 -0.308 -30.309 1.00 65.56 291 THR A N 1
ATOM 2270 C CA . THR A 1 291 ? 11.757 -1.674 -29.920 1.00 65.56 291 THR A CA 1
ATOM 2271 C C . THR A 1 291 ? 11.731 -1.816 -28.396 1.00 65.56 291 THR A C 1
ATOM 2273 O O . THR A 1 291 ? 12.451 -1.109 -27.694 1.00 65.56 291 THR A O 1
ATOM 2276 N N . ALA A 1 292 ? 10.919 -2.744 -27.879 1.00 58.84 292 ALA A N 1
ATOM 2277 C CA . ALA A 1 292 ? 10.664 -2.900 -26.440 1.00 58.84 292 ALA A CA 1
ATOM 2278 C C . ALA A 1 292 ? 11.930 -3.084 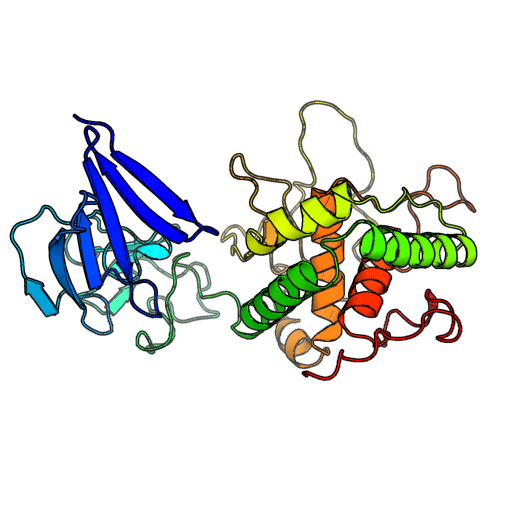-25.576 1.00 58.84 292 ALA A C 1
ATOM 2280 O O . ALA A 1 292 ? 11.925 -2.763 -24.397 1.00 58.84 292 ALA A O 1
ATOM 2281 N N . ASP A 1 293 ? 13.026 -3.574 -26.154 1.00 59.12 293 ASP A N 1
ATOM 2282 C CA . ASP A 1 293 ? 14.328 -3.726 -25.498 1.00 59.12 293 ASP A CA 1
ATOM 2283 C C . ASP A 1 293 ? 15.192 -2.448 -25.513 1.00 59.12 293 ASP A C 1
ATOM 2285 O O . ASP A 1 293 ? 16.287 -2.428 -24.958 1.00 59.12 293 ASP A O 1
ATOM 2289 N N . ARG A 1 294 ? 14.743 -1.370 -26.157 1.00 68.31 294 ARG A N 1
ATOM 2290 C CA . ARG A 1 294 ? 15.509 -0.131 -26.367 1.00 68.31 294 ARG A CA 1
ATOM 2291 C C . ARG A 1 294 ? 14.764 1.132 -25.936 1.00 68.31 294 ARG A C 1
ATOM 2293 O O . ARG A 1 294 ? 15.276 2.226 -26.158 1.00 68.31 294 ARG A O 1
ATOM 2300 N N . THR A 1 295 ? 13.596 1.024 -25.310 1.00 79.12 295 THR A N 1
ATOM 2301 C CA . THR A 1 295 ? 12.848 2.207 -24.870 1.00 79.12 295 THR A CA 1
ATOM 2302 C C . THR A 1 295 ? 13.580 2.941 -23.742 1.00 79.12 295 THR A C 1
ATOM 2304 O O . THR A 1 295 ? 14.311 2.360 -22.935 1.00 79.12 295 THR A O 1
ATOM 2307 N N . CYS A 1 296 ? 13.403 4.256 -23.673 1.00 83.06 296 CYS A N 1
ATOM 2308 C CA . CYS A 1 296 ? 14.087 5.092 -22.695 1.00 83.06 296 CYS A CA 1
ATOM 2309 C C . CYS A 1 296 ? 13.744 4.735 -21.255 1.00 83.06 296 CYS A C 1
ATOM 2311 O O . CYS A 1 296 ? 14.633 4.754 -20.410 1.00 83.06 296 CYS A O 1
ATOM 2313 N N . ASN A 1 297 ? 12.494 4.399 -20.957 1.00 78.81 297 ASN A N 1
ATOM 2314 C CA . ASN A 1 297 ? 12.094 3.961 -19.625 1.00 78.81 297 ASN A CA 1
ATOM 2315 C C . ASN A 1 297 ? 12.660 2.586 -19.249 1.00 78.81 297 ASN A C 1
ATOM 2317 O O . ASN A 1 297 ? 13.035 2.409 -18.092 1.00 78.81 297 ASN A O 1
ATOM 2321 N N . GLU A 1 298 ? 12.847 1.667 -20.197 1.00 78.50 298 GLU A N 1
ATOM 2322 C CA . GLU A 1 298 ? 13.554 0.405 -19.945 1.00 78.50 298 GLU A CA 1
ATOM 2323 C C . GLU A 1 298 ? 15.040 0.680 -19.637 1.00 78.50 298 GLU A C 1
ATOM 2325 O O . GLU A 1 298 ? 15.583 0.238 -18.619 1.00 78.50 298 GLU A O 1
ATOM 2330 N N . ILE A 1 299 ? 15.692 1.529 -20.445 1.00 84.25 299 ILE A N 1
ATOM 2331 C CA . ILE A 1 299 ? 17.075 1.990 -20.218 1.00 84.25 299 ILE A CA 1
ATOM 2332 C C . ILE A 1 299 ? 17.213 2.686 -18.855 1.00 84.25 299 ILE A C 1
ATOM 2334 O O . ILE A 1 299 ? 18.159 2.419 -18.105 1.00 84.25 299 ILE A O 1
ATOM 2338 N N . ALA A 1 300 ? 16.279 3.571 -18.517 1.00 88.50 300 ALA A N 1
ATOM 2339 C CA . ALA A 1 300 ? 16.265 4.298 -17.256 1.00 88.50 300 ALA A CA 1
ATOM 2340 C C . ALA A 1 300 ? 16.061 3.361 -16.070 1.00 88.50 300 ALA A C 1
ATOM 2342 O O . ALA A 1 300 ? 16.825 3.443 -15.111 1.00 88.50 300 ALA A O 1
ATOM 2343 N N . SER A 1 301 ? 15.139 2.406 -16.159 1.00 85.00 301 SER A N 1
ATOM 2344 C CA . SER A 1 301 ? 14.919 1.380 -15.133 1.00 85.00 301 SER A CA 1
ATOM 2345 C C . SER A 1 301 ? 16.185 0.572 -14.863 1.00 85.00 301 SER A C 1
ATOM 2347 O O . SER A 1 301 ? 16.587 0.389 -13.710 1.00 85.00 301 SER A O 1
ATOM 2349 N N . CYS A 1 302 ? 16.888 0.177 -15.924 1.00 84.06 302 CYS A N 1
ATOM 2350 C CA . CYS A 1 302 ? 18.183 -0.489 -15.841 1.00 84.06 302 CYS A CA 1
ATOM 2351 C C . CYS A 1 302 ? 19.269 0.375 -15.173 1.00 84.06 302 CYS A C 1
ATOM 2353 O O . CYS A 1 302 ? 20.033 -0.122 -14.338 1.00 84.06 302 CYS A O 1
ATOM 2355 N N . CYS A 1 303 ? 19.362 1.659 -15.529 1.00 88.62 303 CYS A N 1
ATOM 2356 C CA . CYS A 1 303 ? 20.335 2.593 -14.958 1.00 88.62 303 CYS A CA 1
ATOM 2357 C C . CYS A 1 303 ? 20.051 2.909 -13.483 1.00 88.62 303 CYS A C 1
ATOM 2359 O O . CYS A 1 303 ? 20.979 2.894 -12.671 1.00 88.62 303 CYS A O 1
ATOM 2361 N N . ILE A 1 304 ? 18.782 3.118 -13.130 1.00 88.81 304 ILE A N 1
ATOM 2362 C CA . ILE A 1 304 ? 18.314 3.317 -11.755 1.00 88.81 304 ILE A CA 1
ATOM 2363 C C . ILE A 1 304 ? 18.652 2.079 -10.925 1.00 88.81 304 ILE A C 1
ATOM 2365 O O . ILE A 1 304 ? 19.388 2.184 -9.945 1.00 88.81 304 ILE A O 1
ATOM 2369 N N . HIS A 1 305 ? 18.222 0.888 -11.353 1.00 83.69 305 HIS A N 1
ATOM 2370 C CA . HIS A 1 305 ? 18.521 -0.343 -10.624 1.00 83.69 305 HIS A CA 1
ATOM 2371 C C . HIS A 1 305 ? 20.030 -0.547 -10.453 1.00 83.69 305 HIS A C 1
ATOM 2373 O O . HIS A 1 305 ? 20.487 -0.936 -9.378 1.00 83.69 305 HIS A O 1
ATOM 2379 N N . ARG A 1 306 ? 20.834 -0.293 -11.490 1.00 84.44 306 ARG A N 1
ATOM 2380 C CA . ARG A 1 306 ? 22.292 -0.445 -11.402 1.00 84.44 306 ARG A CA 1
ATOM 2381 C C . ARG A 1 306 ? 22.922 0.510 -10.391 1.00 84.44 306 ARG A C 1
ATOM 2383 O O . ARG A 1 306 ? 23.829 0.087 -9.676 1.00 84.44 306 ARG A O 1
ATOM 2390 N N . HIS A 1 307 ? 22.474 1.763 -10.348 1.00 87.50 307 HIS A N 1
ATOM 2391 C CA . HIS A 1 307 ? 22.957 2.751 -9.379 1.00 87.50 307 HIS A CA 1
ATOM 2392 C C . HIS A 1 307 ? 22.624 2.330 -7.946 1.00 87.50 307 HIS A C 1
ATOM 2394 O O . HIS A 1 307 ? 23.487 2.339 -7.074 1.00 87.50 307 HIS A O 1
ATOM 2400 N N . ILE A 1 308 ? 21.394 1.874 -7.741 1.00 84.94 308 ILE A N 1
ATOM 2401 C CA . ILE A 1 308 ? 20.859 1.503 -6.435 1.00 84.94 308 ILE A CA 1
ATOM 2402 C C . ILE A 1 308 ? 21.451 0.182 -5.910 1.00 84.94 308 ILE A C 1
ATOM 2404 O O . ILE A 1 308 ? 21.906 0.096 -4.773 1.00 84.94 308 ILE A O 1
ATOM 2408 N N . SER A 1 309 ? 21.434 -0.873 -6.726 1.00 75.94 309 SER A N 1
ATOM 2409 C CA . SER A 1 309 ? 21.834 -2.229 -6.309 1.00 75.94 309 SER A CA 1
ATOM 2410 C C . SER A 1 309 ? 23.345 -2.470 -6.387 1.00 75.94 309 SER A C 1
ATOM 2412 O O . SER A 1 309 ? 23.844 -3.496 -5.915 1.00 75.94 309 SER A O 1
ATOM 2414 N N . GLY A 1 310 ? 24.078 -1.578 -7.061 1.00 77.25 310 GLY A N 1
ATOM 2415 C CA . GLY A 1 310 ? 25.496 -1.744 -7.375 1.00 77.25 310 GLY A CA 1
ATOM 2416 C C . GLY A 1 310 ? 25.800 -2.890 -8.350 1.00 77.25 310 GLY A C 1
ATOM 2417 O O . GLY A 1 310 ? 26.973 -3.173 -8.597 1.00 77.25 310 GLY A O 1
ATOM 2418 N N . LYS A 1 311 ? 24.782 -3.560 -8.913 1.00 70.88 311 LYS A N 1
ATOM 2419 C CA . LYS A 1 311 ? 24.939 -4.698 -9.831 1.00 70.88 311 LYS A CA 1
ATOM 2420 C C . LYS A 1 311 ? 24.157 -4.480 -11.131 1.00 70.88 311 LYS A C 1
ATOM 2422 O O . LYS A 1 311 ? 23.029 -3.986 -11.104 1.00 70.88 311 LYS A O 1
ATOM 2427 N N . PRO A 1 312 ? 24.720 -4.858 -12.292 1.00 63.66 312 PRO A N 1
ATOM 2428 C CA . PRO A 1 312 ? 23.950 -4.914 -13.524 1.00 63.66 312 PRO A CA 1
ATOM 2429 C C . PRO A 1 312 ? 22.956 -6.081 -13.464 1.00 63.66 312 PRO A C 1
ATOM 2431 O O . PRO A 1 312 ? 23.284 -7.170 -12.995 1.00 63.66 312 PRO A O 1
ATOM 2434 N N . LEU A 1 313 ? 21.746 -5.856 -13.965 1.00 64.31 313 LEU A N 1
ATOM 2435 C CA . LEU A 1 313 ? 20.758 -6.913 -14.171 1.00 64.31 313 LEU A CA 1
ATOM 2436 C C . LEU A 1 313 ? 21.152 -7.772 -15.372 1.00 64.31 313 LEU A C 1
ATOM 2438 O O . LEU A 1 313 ? 21.646 -7.245 -16.372 1.00 64.31 313 LEU A O 1
ATOM 2442 N N . SER A 1 314 ? 20.880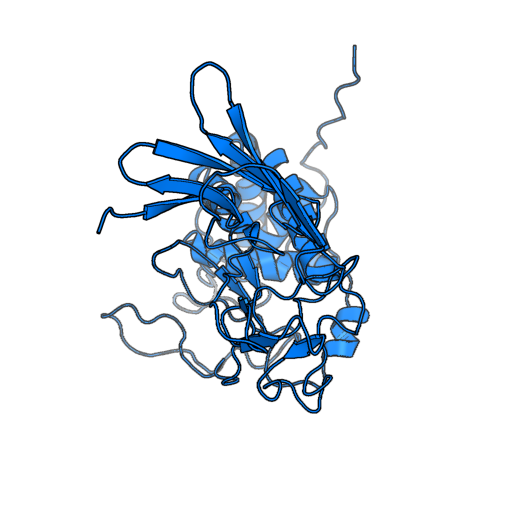 -9.076 -15.305 1.00 56.47 314 SER A N 1
ATOM 2443 C CA . SER A 1 314 ? 21.182 -10.017 -16.394 1.00 56.47 314 SER A CA 1
ATOM 2444 C C . SER A 1 314 ? 20.507 -9.632 -17.720 1.00 56.47 314 SER A C 1
ATOM 2446 O O . SER A 1 314 ? 21.109 -9.818 -18.776 1.00 56.47 314 SER A O 1
ATOM 2448 N N . GLY A 1 315 ? 19.316 -9.020 -17.669 1.00 56.09 315 GLY A N 1
ATOM 2449 C CA . GLY A 1 315 ? 18.597 -8.484 -18.836 1.00 56.09 315 GLY A CA 1
ATOM 2450 C C . GLY A 1 315 ? 19.094 -7.119 -19.331 1.00 56.09 315 GLY A C 1
ATOM 2451 O O . GLY A 1 315 ? 19.023 -6.834 -20.520 1.00 56.09 315 GLY A O 1
ATOM 2452 N N . CYS A 1 316 ? 19.692 -6.306 -18.458 1.00 62.81 316 CYS A N 1
ATOM 2453 C CA . CYS A 1 316 ? 20.143 -4.950 -18.791 1.00 62.81 316 CYS A CA 1
ATOM 2454 C C . CYS A 1 316 ? 21.561 -4.891 -19.388 1.00 62.81 316 CYS A C 1
ATOM 2456 O O . CYS A 1 316 ? 22.033 -3.821 -19.778 1.00 62.81 316 CYS A O 1
ATOM 2458 N N . SER A 1 317 ? 22.285 -6.015 -19.440 1.00 54.72 317 SER A N 1
ATOM 2459 C CA . SER A 1 317 ? 23.707 -6.025 -19.822 1.00 54.72 317 SER A CA 1
ATOM 2460 C C . SER A 1 317 ? 23.956 -5.633 -21.284 1.00 54.72 317 SER A C 1
ATOM 2462 O O . SER A 1 317 ? 25.009 -5.077 -21.593 1.00 54.72 317 SER A O 1
ATOM 2464 N N . LYS A 1 318 ? 22.981 -5.853 -22.176 1.00 56.91 318 LYS A N 1
ATOM 2465 C CA . LYS A 1 318 ? 23.093 -5.510 -23.603 1.00 56.91 318 LYS A CA 1
ATOM 2466 C C . LYS A 1 318 ? 23.152 -3.993 -23.834 1.00 56.91 318 LYS A C 1
ATOM 2468 O O . LYS A 1 318 ? 23.888 -3.524 -24.708 1.00 56.91 318 LYS A O 1
ATOM 2473 N N . HIS A 1 319 ? 22.444 -3.229 -23.002 1.00 53.41 319 HIS A N 1
ATOM 2474 C CA . HIS A 1 319 ? 22.222 -1.791 -23.188 1.00 53.41 319 HIS A CA 1
ATOM 2475 C C . HIS A 1 319 ? 23.183 -0.920 -22.370 1.00 53.41 319 HIS A C 1
ATOM 2477 O O . HIS A 1 319 ? 23.457 0.220 -22.740 1.00 53.41 319 HIS A O 1
ATOM 2483 N N . LEU A 1 320 ? 23.749 -1.449 -21.282 1.00 57.62 320 LEU A N 1
ATOM 2484 C CA . LEU A 1 320 ? 24.561 -0.659 -20.360 1.00 57.62 320 LEU A CA 1
ATOM 2485 C C . LEU A 1 320 ? 26.061 -0.638 -20.732 1.00 57.62 320 LEU A C 1
ATOM 2487 O O . LEU A 1 320 ? 26.611 -1.647 -21.179 1.00 57.62 320 LEU A O 1
ATOM 2491 N N . PRO A 1 321 ? 26.774 0.482 -20.503 1.00 53.09 321 PRO A N 1
ATOM 2492 C CA . PRO A 1 321 ? 28.229 0.532 -20.652 1.00 53.09 321 PRO A CA 1
ATOM 2493 C C . PRO A 1 321 ? 28.959 -0.332 -19.592 1.00 53.09 321 PRO A C 1
ATOM 2495 O O . PRO A 1 321 ? 28.423 -0.552 -18.493 1.00 53.09 321 PRO A O 1
ATOM 2498 N N . PRO A 1 322 ? 30.188 -0.816 -19.879 1.00 47.81 322 PRO A N 1
ATOM 2499 C CA . PRO A 1 322 ? 30.995 -1.595 -18.932 1.00 47.81 322 PRO A CA 1
ATOM 2500 C C . PRO A 1 322 ? 31.301 -0.821 -17.634 1.00 47.81 322 PRO A C 1
ATOM 2502 O O . PRO A 1 322 ? 31.214 0.403 -17.578 1.00 47.81 322 PRO A O 1
ATOM 2505 N N . PHE A 1 323 ? 31.609 -1.542 -16.549 1.00 41.12 323 PHE A N 1
ATOM 2506 C CA . PHE A 1 323 ? 31.649 -1.043 -15.158 1.00 41.12 323 PHE A CA 1
ATOM 2507 C C . PHE A 1 323 ? 32.779 -0.047 -14.818 1.00 41.12 323 PHE A C 1
ATOM 2509 O O . PHE A 1 323 ? 32.922 0.352 -13.669 1.00 41.12 323 PHE A O 1
ATOM 2516 N N . SER A 1 324 ? 33.563 0.420 -15.786 1.00 40.16 324 SER A N 1
ATOM 2517 C CA . SER A 1 324 ? 34.839 1.094 -15.523 1.00 40.16 324 SER A CA 1
ATOM 2518 C C . SER A 1 324 ? 34.793 2.614 -15.286 1.00 40.16 324 SER A C 1
ATOM 2520 O O . SER A 1 324 ? 35.854 3.221 -15.192 1.00 40.16 324 SER A O 1
ATOM 2522 N N . THR A 1 325 ? 33.628 3.262 -15.124 1.00 42.06 325 THR A N 1
ATOM 2523 C CA . THR A 1 325 ? 33.588 4.733 -14.903 1.00 42.06 325 THR A CA 1
ATOM 2524 C C . THR A 1 325 ? 32.769 5.233 -13.712 1.00 42.06 325 THR A C 1
ATOM 2526 O O . THR A 1 325 ? 32.645 6.442 -13.546 1.00 42.06 325 THR A O 1
ATOM 2529 N N . LEU A 1 326 ? 32.216 4.364 -12.864 1.00 41.47 326 LEU A N 1
ATOM 2530 C CA . LEU A 1 326 ? 31.495 4.797 -11.660 1.00 41.47 326 LEU A CA 1
ATOM 2531 C C . LEU A 1 326 ? 32.110 4.103 -10.446 1.00 41.47 326 LEU A C 1
ATOM 2533 O O . LEU A 1 326 ? 31.881 2.918 -10.219 1.00 41.47 326 LEU A O 1
ATOM 2537 N N . ARG A 1 327 ? 32.941 4.832 -9.687 1.00 35.47 327 ARG A N 1
ATOM 2538 C CA . ARG A 1 327 ? 33.453 4.337 -8.403 1.00 35.47 327 ARG A CA 1
ATOM 2539 C C . ARG A 1 327 ? 32.252 4.066 -7.488 1.00 35.47 327 ARG A C 1
ATOM 2541 O O . ARG A 1 327 ? 31.463 4.993 -7.289 1.00 35.47 327 ARG A O 1
ATOM 2548 N N . PRO A 1 328 ? 32.109 2.862 -6.912 1.00 36.06 328 PRO A N 1
ATOM 2549 C CA . PRO A 1 328 ? 31.143 2.657 -5.847 1.00 36.06 328 PRO A CA 1
ATOM 2550 C C . PRO A 1 328 ? 31.466 3.621 -4.703 1.00 36.06 328 PRO A C 1
ATOM 2552 O O . PRO A 1 328 ? 32.633 3.820 -4.353 1.00 36.06 328 PRO A O 1
ATOM 2555 N N . VAL A 1 329 ? 30.432 4.241 -4.135 1.00 43.75 329 VAL A N 1
ATOM 2556 C CA . VAL A 1 329 ? 30.562 4.993 -2.887 1.00 43.75 329 VAL A CA 1
ATOM 2557 C C . VAL A 1 329 ? 30.944 3.974 -1.817 1.00 43.75 329 VAL A C 1
ATOM 2559 O O . VAL A 1 329 ? 30.126 3.163 -1.387 1.00 43.75 329 VAL A O 1
ATOM 2562 N N . SER A 1 330 ? 32.222 3.961 -1.442 1.00 36.75 330 SER A N 1
ATOM 2563 C CA . SER A 1 330 ? 32.711 3.200 -0.299 1.00 36.75 330 SER A CA 1
ATOM 2564 C C . SER A 1 330 ? 31.882 3.583 0.921 1.00 36.75 330 SER A C 1
ATOM 2566 O O . SER A 1 330 ? 31.754 4.775 1.211 1.00 36.75 330 SER A O 1
ATOM 2568 N N . ARG A 1 331 ? 31.338 2.581 1.625 1.00 43.91 331 ARG A N 1
ATOM 2569 C CA . ARG A 1 331 ? 30.709 2.754 2.938 1.00 43.91 331 ARG A CA 1
ATOM 2570 C C . ARG A 1 331 ? 31.615 3.641 3.788 1.00 43.91 331 ARG A C 1
ATOM 2572 O O . ARG A 1 331 ? 32.753 3.262 4.066 1.00 43.91 331 ARG A O 1
ATOM 2579 N N . GLY A 1 332 ? 31.124 4.826 4.144 1.00 31.64 332 GLY A N 1
ATOM 2580 C CA . GLY A 1 332 ? 31.743 5.641 5.175 1.00 31.64 332 GLY A CA 1
ATOM 2581 C C . GLY A 1 332 ? 31.808 4.789 6.431 1.00 31.64 332 GLY A C 1
ATOM 2582 O O . GLY A 1 332 ? 30.781 4.362 6.948 1.00 31.64 332 GLY A O 1
ATOM 2583 N N . ARG A 1 333 ? 33.029 4.448 6.829 1.00 34.34 333 ARG A N 1
ATOM 2584 C CA . ARG A 1 333 ? 33.332 3.760 8.075 1.00 34.34 333 ARG A CA 1
ATOM 2585 C C . ARG A 1 333 ? 32.881 4.690 9.198 1.00 34.34 333 ARG A C 1
ATOM 2587 O O . ARG A 1 333 ? 33.328 5.836 9.225 1.00 34.34 333 ARG A O 1
ATOM 2594 N N . GLU A 1 334 ? 31.993 4.205 10.058 1.00 35.62 334 GLU A N 1
ATOM 2595 C CA . GLU A 1 334 ? 31.663 4.856 11.324 1.00 35.62 334 GLU A CA 1
ATOM 2596 C C . GLU A 1 334 ? 32.963 5.233 12.052 1.00 35.62 334 GLU A C 1
ATOM 2598 O O . GLU A 1 334 ? 33.893 4.423 12.163 1.00 35.62 334 GLU A O 1
ATOM 2603 N N . ARG A 1 335 ? 33.030 6.490 12.483 1.00 36.06 335 ARG A N 1
ATOM 2604 C CA . ARG A 1 335 ? 33.878 6.968 13.569 1.00 36.06 335 ARG A CA 1
ATOM 2605 C C . ARG A 1 335 ? 32.999 7.742 14.524 1.00 36.06 335 ARG A C 1
ATOM 2607 O O . ARG A 1 335 ? 32.127 8.479 14.007 1.00 36.06 335 ARG A O 1
#